Protein AF-A0A2H0BTU4-F1 (afdb_monomer)

Sequence (207 aa):
MTREQLLSALLEDSLLHAKKSLASDYPVFLSDSFEDPIAFAKRIRKEIDQVSSDLPIREALARYLSREIAPVLARLPADFFNQSKKKRVEVLTEEISAADSALGRLMLEELSRGSYQGLTSELTSLSRTFVLAPLVLIQSVIPLATETQKIEETLSEKFPFSVITFQTVPSLGGGLRIFADGVLIDGSWLGRLRTILTTIHEQSYVI

Nearest PDB structures (foldseek):
  8dbt-assembly1_W  TM=4.047E-01  e=6.193E-05  Escherichia coli
  6j5i-assembly1_S  TM=3.631E-01  e=3.133E-04  Sus scrofa
  6tt7-assembly1_J  TM=3.681E-01  e=3.490E-04  Ovis aries
  8jr0-assembly1_d  TM=4.009E-01  e=1.501E-03  Mycobacterium tuberculosis
  7njn-assembly1_d  TM=3.621E-01  e=4.192E-03  Mycolicibacterium smegmatis MC2 155

Secondary structure (DSSP, 8-state):
--HHHHHHHHHHHHHHHHHHHHHHS-----------HHHHHHHHHHHHHHH---HHHHHHHHHHIIIIIHHHHHHS-TTGGGS-HHHHHHHHHHH-TTTTSHHHHHHHHHHHHS-HHHHHHHHHHHHHHHS-PPPEEEEESS--TTTHHHHHHHHHHHSTT--EEEEE-GGG-SSEEEEETTEEEE-SHHHHHHHHHHHHHHHHT--

Mean predicted aligned error: 13.15 Å

Radius of gyration: 20.53 Å; Cα contacts (8 Å, |Δi|>4): 212; chains: 1; bounding box: 54×30×70 Å

Structure (mmCIF, N/CA/C/O backbone):
data_AF-A0A2H0BTU4-F1
#
_entry.id   AF-A0A2H0BTU4-F1
#
loop_
_atom_site.group_PDB
_atom_site.id
_atom_site.type_symbol
_atom_site.label_atom_id
_atom_site.label_alt_id
_atom_site.label_comp_id
_atom_site.label_asym_id
_atom_site.label_entity_id
_atom_site.label_seq_id
_atom_site.pdbx_PDB_ins_code
_atom_site.Cartn_x
_atom_site.Cartn_y
_atom_site.Cartn_z
_atom_site.occupancy
_atom_site.B_iso_or_equiv
_atom_site.auth_seq_id
_atom_site.auth_comp_id
_atom_site.auth_asym_id
_atom_site.auth_atom_id
_atom_site.pdbx_PDB_model_num
ATOM 1 N N . MET A 1 1 ? -31.764 6.123 -13.116 1.00 46.72 1 MET A N 1
ATOM 2 C CA . MET A 1 1 ? -30.809 5.678 -12.085 1.00 46.72 1 MET A CA 1
ATOM 3 C C . MET A 1 1 ? -29.799 4.768 -12.758 1.00 46.72 1 MET A C 1
ATOM 5 O O . MET A 1 1 ? -30.216 3.799 -13.383 1.00 46.72 1 MET A O 1
ATOM 9 N N . THR A 1 2 ? -28.518 5.123 -12.761 1.00 49.38 2 THR A N 1
ATOM 10 C CA . THR A 1 2 ? -27.462 4.337 -13.422 1.00 49.38 2 THR A CA 1
ATOM 11 C C . THR A 1 2 ? -26.982 3.196 -12.518 1.00 49.38 2 THR A C 1
ATOM 13 O O . THR A 1 2 ? -27.143 3.245 -11.299 1.00 49.38 2 THR A O 1
ATOM 16 N N . ARG A 1 3 ? -26.383 2.149 -13.101 1.00 29.77 3 ARG A N 1
ATOM 17 C CA . ARG A 1 3 ? -25.803 1.003 -12.367 1.00 29.77 3 ARG A CA 1
ATOM 18 C C . ARG A 1 3 ? -24.800 1.442 -11.286 1.00 29.77 3 ARG A C 1
ATOM 20 O O . ARG A 1 3 ? -24.731 0.819 -10.233 1.00 29.77 3 ARG A O 1
ATOM 27 N N . GLU A 1 4 ? -24.083 2.538 -11.523 1.00 32.88 4 GLU A N 1
ATOM 28 C CA . GLU A 1 4 ? -23.159 3.164 -10.568 1.00 32.88 4 GLU A CA 1
ATOM 29 C C . GLU A 1 4 ? -23.876 3.808 -9.374 1.00 32.88 4 GLU A C 1
ATOM 31 O O . GLU A 1 4 ? -23.430 3.645 -8.244 1.00 32.88 4 GLU A O 1
ATOM 36 N N . GLN A 1 5 ? -25.025 4.458 -9.588 1.00 33.28 5 GLN A N 1
ATOM 37 C CA . GLN A 1 5 ? -25.846 5.013 -8.502 1.00 33.28 5 GLN A CA 1
ATOM 38 C C . GLN A 1 5 ? -26.452 3.907 -7.626 1.00 33.28 5 GLN A C 1
ATOM 40 O O . GLN A 1 5 ? -26.578 4.073 -6.418 1.00 33.28 5 GLN A O 1
ATOM 45 N N . LEU A 1 6 ? -26.781 2.760 -8.227 1.00 29.72 6 LEU A N 1
ATOM 46 C CA . LEU A 1 6 ? -27.296 1.579 -7.530 1.00 29.72 6 LEU A CA 1
ATOM 47 C C . LEU A 1 6 ? -26.213 0.888 -6.692 1.00 29.72 6 LEU A C 1
ATOM 49 O O . LEU A 1 6 ? -26.468 0.526 -5.550 1.00 29.72 6 LEU A O 1
ATOM 53 N N . LEU A 1 7 ? -24.998 0.757 -7.234 1.00 34.16 7 LEU A N 1
ATOM 54 C CA . LEU A 1 7 ? -23.840 0.233 -6.505 1.00 34.16 7 LEU A CA 1
ATOM 55 C C . LEU A 1 7 ? -23.395 1.173 -5.382 1.00 34.16 7 LEU A C 1
ATOM 57 O O . LEU A 1 7 ? -23.090 0.693 -4.298 1.00 34.16 7 LEU A O 1
ATOM 61 N N . SER A 1 8 ? -23.393 2.490 -5.612 1.00 38.53 8 SER A N 1
ATOM 62 C CA . SER A 1 8 ? -23.097 3.491 -4.578 1.00 38.53 8 SER A CA 1
ATOM 63 C C . SER A 1 8 ? -24.110 3.431 -3.437 1.00 38.53 8 SER A C 1
ATOM 65 O O . SER A 1 8 ? -23.709 3.364 -2.283 1.00 38.53 8 SER A O 1
ATOM 67 N N . ALA A 1 9 ? -25.408 3.372 -3.754 1.00 37.00 9 ALA A N 1
ATOM 68 C CA . ALA A 1 9 ? -26.464 3.257 -2.752 1.00 37.00 9 ALA A CA 1
ATOM 69 C C . ALA A 1 9 ? -26.392 1.924 -1.991 1.00 37.00 9 ALA A C 1
ATOM 71 O O . ALA A 1 9 ? -26.514 1.914 -0.774 1.00 37.00 9 ALA A O 1
ATOM 72 N N . LEU A 1 10 ? -26.123 0.806 -2.676 1.00 33.59 10 LEU A N 1
ATOM 73 C CA . LEU A 1 10 ? -25.937 -0.501 -2.035 1.00 33.59 10 LEU A CA 1
ATOM 74 C C . LEU A 1 10 ? -24.684 -0.547 -1.154 1.00 33.59 10 LEU A C 1
ATOM 76 O O . LEU A 1 10 ? -24.703 -1.203 -0.118 1.00 33.59 10 LEU A O 1
ATOM 80 N N . LEU A 1 11 ? -23.604 0.137 -1.536 1.00 39.78 11 LEU A N 1
ATOM 81 C CA . LEU A 1 11 ? -22.379 0.232 -0.740 1.00 39.78 11 LEU A CA 1
ATOM 82 C C . LEU A 1 11 ? -22.551 1.140 0.468 1.00 39.78 11 LEU A C 1
ATOM 84 O O . LEU A 1 11 ? -22.088 0.778 1.542 1.00 39.78 11 LEU A O 1
ATOM 88 N N . GLU A 1 12 ? -23.227 2.278 0.324 1.00 45.12 12 GLU A N 1
ATOM 89 C CA . GLU A 1 12 ? -23.576 3.142 1.451 1.00 45.12 12 GLU A CA 1
ATOM 90 C C . GLU A 1 12 ? -24.496 2.417 2.427 1.00 45.12 12 GLU A C 1
ATOM 92 O O . GLU A 1 12 ? -24.236 2.454 3.625 1.00 45.12 12 GLU A O 1
ATOM 97 N N . ASP A 1 13 ? -25.500 1.694 1.931 1.00 38.44 13 ASP A N 1
ATOM 98 C CA . ASP A 1 13 ? -26.437 0.948 2.767 1.00 38.44 13 ASP A CA 1
ATOM 99 C C . ASP A 1 13 ? -25.756 -0.262 3.423 1.00 38.44 13 ASP A C 1
ATOM 101 O O . ASP A 1 13 ? -25.925 -0.482 4.617 1.00 38.44 13 ASP A O 1
ATOM 105 N N . SER A 1 14 ? -24.870 -0.974 2.712 1.00 39.50 14 SER A N 1
ATOM 106 C CA . SER A 1 14 ? -24.069 -2.081 3.270 1.00 39.50 14 SER A CA 1
ATOM 107 C C . SER A 1 14 ? -23.028 -1.599 4.281 1.00 39.50 14 SER A C 1
ATOM 109 O O . SER A 1 14 ? -22.833 -2.239 5.311 1.00 39.50 14 SER A O 1
ATOM 111 N N . LEU A 1 15 ? -22.377 -0.457 4.035 1.00 41.16 15 LEU A N 1
ATOM 112 C CA . LEU A 1 15 ? -21.454 0.176 4.981 1.00 41.16 15 LEU A CA 1
ATOM 113 C C . LEU A 1 15 ? -22.204 0.755 6.180 1.00 41.16 15 LEU A C 1
ATOM 115 O O . LEU A 1 15 ? -21.673 0.728 7.285 1.00 41.16 15 LEU A O 1
ATOM 119 N N . LEU A 1 16 ? -23.430 1.249 6.004 1.00 43.06 16 LEU A N 1
ATOM 120 C CA . LEU A 1 16 ? -24.291 1.718 7.087 1.00 43.06 16 LEU A CA 1
ATOM 121 C C . LEU A 1 16 ? -24.824 0.544 7.920 1.00 43.06 16 LEU A C 1
ATOM 123 O O . LEU A 1 16 ? -24.860 0.642 9.147 1.00 43.06 16 LEU A O 1
ATOM 127 N N . HIS A 1 17 ? -25.170 -0.577 7.283 1.00 37.16 17 HIS A N 1
ATOM 128 C CA . HIS A 1 17 ? -25.562 -1.817 7.953 1.00 37.16 17 HIS A CA 1
ATOM 129 C C . HIS A 1 17 ? -24.384 -2.447 8.696 1.00 37.16 17 HIS A C 1
ATOM 131 O O . HIS A 1 17 ? -24.539 -2.830 9.853 1.00 37.16 17 HIS A O 1
ATOM 137 N N . ALA A 1 18 ? -23.195 -2.474 8.086 1.00 40.19 18 ALA A N 1
ATOM 138 C CA . ALA A 1 18 ? -21.960 -2.892 8.739 1.00 40.19 18 ALA A CA 1
ATOM 139 C C . ALA A 1 18 ? -21.614 -1.953 9.902 1.00 40.19 18 ALA A C 1
ATOM 141 O O . ALA A 1 18 ? -21.331 -2.428 10.995 1.00 40.19 18 ALA A O 1
ATOM 142 N N . LYS A 1 19 ? -21.729 -0.628 9.726 1.00 39.50 19 LYS A N 1
ATOM 143 C CA . LYS A 1 19 ? -21.553 0.360 10.805 1.00 39.50 19 LYS A CA 1
ATOM 144 C C . LYS A 1 19 ? -22.531 0.131 11.955 1.00 39.50 19 LYS A C 1
ATOM 146 O O . LYS A 1 19 ? -22.105 0.192 13.100 1.00 39.50 19 LYS A O 1
ATOM 151 N N . LYS A 1 20 ? -23.813 -0.136 11.682 1.00 38.97 20 LYS A N 1
ATOM 152 C CA . LYS A 1 20 ? -24.825 -0.407 12.718 1.00 38.97 20 LYS A CA 1
ATOM 153 C C . LYS A 1 20 ? -24.598 -1.743 13.422 1.00 38.97 20 LYS A C 1
ATOM 155 O O . LYS A 1 20 ? -24.669 -1.773 14.642 1.00 38.97 20 LYS A O 1
ATOM 160 N N . SER A 1 21 ? -24.282 -2.798 12.673 1.00 37.16 21 SER A N 1
ATOM 161 C CA . SER A 1 21 ? -23.994 -4.133 13.211 1.00 37.16 21 SER A CA 1
ATOM 162 C C . SER A 1 21 ? -22.708 -4.160 14.041 1.00 37.16 21 SER A C 1
ATOM 164 O O . SER A 1 21 ? -22.663 -4.817 15.070 1.00 37.16 21 SER A O 1
ATOM 166 N N . LEU A 1 22 ? -21.672 -3.418 13.636 1.00 37.19 22 LEU A N 1
ATOM 167 C CA . LEU A 1 22 ? -20.413 -3.312 14.385 1.00 37.19 22 LEU A CA 1
ATOM 168 C C . LEU A 1 22 ? -20.516 -2.356 15.584 1.00 37.19 22 LEU A C 1
ATOM 170 O O . LEU A 1 22 ? -19.767 -2.510 16.543 1.00 37.19 22 LEU A O 1
ATOM 174 N N . ALA A 1 23 ? -21.419 -1.369 15.548 1.00 36.59 23 ALA A N 1
ATOM 175 C CA . ALA A 1 23 ? -21.609 -0.409 16.638 1.00 36.59 23 ALA A CA 1
ATOM 176 C C . ALA A 1 23 ? -22.564 -0.894 17.743 1.00 36.59 23 ALA A C 1
ATOM 178 O O . ALA A 1 23 ? -22.473 -0.384 18.858 1.00 36.59 23 ALA A O 1
ATOM 179 N N . SER A 1 24 ? -23.478 -1.834 17.467 1.00 36.69 24 SER A N 1
ATOM 180 C CA . SER A 1 24 ? -24.437 -2.322 18.472 1.00 36.69 24 SER A CA 1
ATOM 181 C C . SER A 1 24 ? -23.875 -3.394 19.405 1.00 36.69 24 SER A C 1
ATOM 183 O O . SER A 1 24 ? -24.367 -3.516 20.525 1.00 36.69 24 SER A O 1
ATOM 185 N N . ASP A 1 25 ? -22.840 -4.127 18.981 1.00 33.31 25 ASP A N 1
ATOM 186 C CA . ASP A 1 25 ? -22.464 -5.395 19.627 1.00 33.31 25 ASP A CA 1
ATOM 187 C C . ASP A 1 25 ? -21.140 -5.352 20.412 1.00 33.31 25 ASP A C 1
ATOM 189 O O . ASP A 1 25 ? -20.800 -6.319 21.092 1.00 33.31 25 ASP A O 1
ATOM 193 N N . TYR A 1 26 ? -20.399 -4.237 20.388 1.00 36.06 26 TYR A N 1
ATOM 194 C CA . TYR A 1 26 ? -19.067 -4.172 21.003 1.00 36.06 26 TYR A CA 1
ATOM 195 C C . TYR A 1 26 ? -18.920 -3.019 22.005 1.00 36.06 26 TYR A C 1
ATOM 197 O O . TYR A 1 26 ? -18.727 -1.867 21.605 1.00 36.06 26 TYR A O 1
ATOM 205 N N . PRO A 1 27 ? -18.937 -3.294 23.324 1.00 33.25 27 PRO A N 1
ATOM 206 C CA . PRO A 1 27 ? -18.399 -2.356 24.291 1.00 33.25 27 PRO A CA 1
ATOM 207 C C . PRO A 1 27 ? -16.882 -2.242 24.088 1.00 33.25 27 PRO A C 1
ATOM 209 O O . PRO A 1 27 ? -16.164 -3.229 23.943 1.00 33.25 27 PRO A O 1
ATOM 212 N N . VAL A 1 28 ? -16.419 -0.997 24.062 1.00 35.44 28 VAL A N 1
ATOM 213 C CA . VAL A 1 28 ? -15.022 -0.575 23.953 1.00 35.44 28 VAL A CA 1
ATOM 214 C C . VAL A 1 28 ? -14.158 -1.296 24.997 1.00 35.44 28 VAL A C 1
ATOM 216 O O . VAL A 1 28 ? -14.243 -0.992 26.185 1.00 35.44 28 VAL A O 1
ATOM 219 N N . PHE A 1 29 ? -13.292 -2.213 24.562 1.00 35.19 29 PHE A N 1
ATOM 220 C CA . PHE A 1 29 ? -12.210 -2.747 25.391 1.00 35.19 29 PHE A CA 1
ATOM 221 C C . PHE A 1 29 ? -10.920 -1.987 25.080 1.00 35.19 29 PHE A C 1
ATOM 223 O O . PHE A 1 29 ? -10.158 -2.346 24.189 1.00 35.19 29 PHE A O 1
ATOM 230 N N . LEU A 1 30 ? -10.682 -0.915 25.836 1.00 32.84 30 LEU A N 1
ATOM 231 C CA . LEU A 1 30 ? -9.354 -0.329 25.991 1.00 32.84 30 LEU A CA 1
ATOM 232 C C . LEU A 1 30 ? -8.591 -1.196 27.000 1.00 32.84 30 LEU A C 1
ATOM 234 O O . LEU A 1 30 ? -8.675 -0.956 28.203 1.00 32.84 30 LEU A O 1
ATOM 238 N N . SER A 1 31 ? -7.894 -2.234 26.542 1.00 32.56 31 SER A N 1
ATOM 239 C CA . SER A 1 31 ? -6.913 -2.935 27.377 1.00 32.56 31 SER A CA 1
ATOM 240 C C . SER A 1 31 ? -5.514 -2.776 26.795 1.00 32.56 31 SER A C 1
ATOM 242 O O . SER A 1 31 ? -5.287 -3.082 25.628 1.00 32.56 31 SER A O 1
ATOM 244 N N . ASP A 1 32 ? -4.572 -2.353 27.643 1.00 31.98 32 ASP A N 1
ATOM 245 C CA . ASP A 1 32 ? 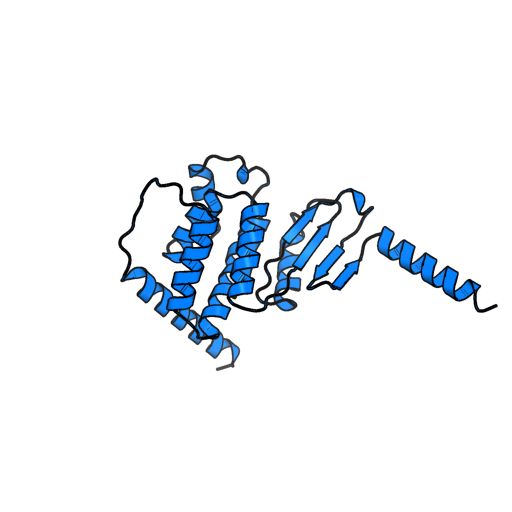-3.140 -2.126 27.372 1.00 31.98 32 ASP A CA 1
ATOM 246 C C . ASP A 1 32 ? -2.341 -3.390 26.977 1.00 31.98 32 ASP A C 1
ATOM 248 O O . ASP A 1 32 ? -1.110 -3.425 27.048 1.00 31.98 32 ASP A O 1
ATOM 252 N N . SER A 1 33 ? -3.009 -4.465 26.567 1.00 37.22 33 SER A N 1
ATOM 253 C CA . SER A 1 33 ? -2.350 -5.698 26.163 1.00 37.22 33 SER A CA 1
ATOM 254 C C . SER A 1 33 ? -1.850 -5.589 24.725 1.00 37.22 33 SER A C 1
ATOM 256 O O . SER A 1 33 ? -2.637 -5.513 23.782 1.00 37.22 33 SER A O 1
ATOM 258 N N . PHE A 1 34 ? -0.524 -5.628 24.581 1.00 40.88 34 PHE A N 1
ATOM 259 C CA . PHE A 1 34 ? 0.181 -5.963 23.347 1.00 40.88 34 PHE A CA 1
ATOM 260 C C . PHE A 1 34 ? -0.366 -7.282 22.782 1.00 40.88 34 PHE A C 1
ATOM 262 O O . PHE A 1 34 ? 0.056 -8.362 23.196 1.00 40.88 34 PHE A O 1
ATOM 269 N N . GLU A 1 35 ? -1.304 -7.210 21.843 1.00 42.56 35 GLU A N 1
ATOM 270 C CA . GLU A 1 35 ? -1.574 -8.335 20.957 1.00 42.56 35 GLU A CA 1
ATOM 271 C C . GLU A 1 35 ? -0.633 -8.254 19.755 1.00 42.56 35 GLU A C 1
ATOM 273 O O . GLU A 1 35 ? -0.435 -7.198 19.158 1.00 42.56 35 GLU A O 1
ATOM 278 N N . ASP A 1 36 ? -0.014 -9.394 19.456 1.00 48.09 36 ASP A N 1
ATOM 279 C CA . ASP A 1 36 ? 0.780 -9.650 18.259 1.00 48.09 36 ASP A CA 1
ATOM 280 C C . ASP A 1 36 ? -0.006 -9.202 17.001 1.00 48.09 36 ASP A C 1
ATOM 282 O O . ASP A 1 36 ? -1.138 -9.661 16.815 1.00 48.09 36 ASP A O 1
ATOM 286 N N . PRO A 1 37 ? 0.553 -8.348 16.122 1.00 41.12 37 PRO A N 1
ATOM 287 C CA . PRO A 1 37 ? -0.092 -7.920 14.873 1.00 41.12 37 PRO A CA 1
ATOM 288 C C . PRO A 1 37 ? -0.601 -9.092 14.014 1.00 41.12 37 PRO A C 1
ATOM 290 O O . PRO A 1 37 ? -1.660 -9.023 13.386 1.00 41.12 37 PRO A O 1
ATOM 293 N N . ILE A 1 38 ? 0.079 -10.245 14.071 1.00 42.53 38 ILE A N 1
ATOM 294 C CA . ILE A 1 38 ? -0.352 -11.479 13.398 1.00 42.53 38 ILE A CA 1
ATOM 295 C C . ILE A 1 38 ? -1.626 -12.045 14.041 1.00 42.53 38 ILE A C 1
ATOM 297 O O . ILE A 1 38 ? -2.494 -12.584 13.346 1.00 42.53 38 ILE A O 1
ATOM 301 N N . ALA A 1 39 ? -1.760 -11.941 15.363 1.00 50.69 39 ALA A N 1
ATOM 302 C CA . ALA A 1 39 ? -2.968 -12.332 16.081 1.00 50.69 39 ALA A CA 1
ATOM 303 C C . ALA A 1 39 ? -4.138 -11.392 15.758 1.00 50.69 39 ALA A C 1
ATOM 305 O O . ALA A 1 39 ? -5.257 -11.876 15.590 1.00 50.69 39 ALA A O 1
ATOM 306 N N . PHE A 1 40 ? -3.879 -10.095 15.569 1.00 50.44 40 PHE A N 1
ATOM 307 C CA . PHE A 1 40 ? -4.884 -9.126 15.128 1.00 50.44 40 PHE A CA 1
ATOM 308 C C . PHE A 1 40 ? -5.375 -9.411 13.705 1.00 50.44 40 PHE A C 1
ATOM 310 O O . PHE A 1 40 ? -6.577 -9.576 13.500 1.00 50.44 40 PHE A O 1
ATOM 317 N N . ALA A 1 41 ? -4.471 -9.581 12.735 1.00 48.47 41 ALA A N 1
ATOM 318 C CA . ALA A 1 41 ? -4.842 -9.939 11.364 1.00 48.47 41 ALA A CA 1
ATOM 319 C C . ALA A 1 41 ? -5.628 -11.262 11.317 1.00 48.47 41 ALA A C 1
ATOM 321 O O . ALA A 1 41 ? -6.602 -11.385 10.575 1.00 48.47 41 ALA A O 1
ATOM 322 N N . LYS A 1 42 ? -5.264 -12.241 12.158 1.00 55.12 42 LYS A N 1
ATOM 323 C CA . LYS A 1 42 ? -6.035 -13.484 12.333 1.00 55.12 42 LYS A CA 1
ATOM 324 C C . LYS A 1 42 ? -7.399 -13.253 12.977 1.00 55.12 42 LYS A C 1
ATOM 326 O O . LYS A 1 42 ? -8.341 -13.940 12.596 1.00 55.12 42 LYS A O 1
ATOM 331 N N . ARG A 1 43 ? -7.524 -12.328 13.933 1.00 60.25 43 ARG A N 1
ATOM 332 C CA . ARG A 1 43 ? -8.793 -11.999 14.595 1.00 60.25 43 ARG A CA 1
ATOM 333 C C . ARG A 1 43 ? -9.723 -11.258 13.636 1.00 60.25 43 ARG A C 1
ATOM 335 O O . ARG A 1 43 ? -10.820 -11.746 13.419 1.00 60.25 43 ARG A O 1
ATOM 342 N N . ILE A 1 44 ? -9.257 -10.204 12.965 1.00 59.88 44 ILE A N 1
ATOM 343 C CA . ILE A 1 44 ? -9.978 -9.512 11.879 1.00 59.88 44 ILE A CA 1
ATOM 344 C C . ILE A 1 44 ? -10.418 -10.513 10.810 1.00 59.88 44 ILE A C 1
ATOM 346 O O . ILE A 1 44 ? -11.580 -10.532 10.422 1.00 59.88 44 ILE A O 1
ATOM 350 N N . ARG A 1 45 ? -9.513 -11.396 10.372 1.00 58.16 45 ARG A N 1
ATOM 351 C CA . ARG A 1 45 ? -9.841 -12.449 9.408 1.00 58.16 45 ARG A CA 1
ATOM 352 C C . ARG A 1 45 ? -10.921 -13.391 9.929 1.00 58.16 45 ARG A C 1
ATOM 354 O O . ARG A 1 45 ? -11.850 -13.676 9.193 1.00 58.16 45 ARG A O 1
ATOM 361 N N . LYS A 1 46 ? -10.818 -13.860 11.174 1.00 61.34 46 LYS A N 1
ATOM 362 C CA . LYS A 1 46 ? -11.804 -14.759 11.789 1.00 61.34 46 LYS A CA 1
ATOM 363 C C . LYS A 1 46 ? -13.174 -14.091 11.920 1.00 61.34 46 LYS A C 1
ATOM 365 O O . LYS A 1 46 ? -14.170 -14.726 11.602 1.00 61.34 46 LYS A O 1
ATOM 370 N N . GLU A 1 47 ? -13.212 -12.834 12.350 1.00 56.56 47 GLU A N 1
ATOM 371 C CA . GLU A 1 47 ? -14.444 -12.048 12.458 1.00 56.56 47 GLU A CA 1
ATOM 372 C C . GLU A 1 47 ? -15.053 -11.795 11.069 1.00 56.56 47 GLU A C 1
ATOM 374 O O . GLU A 1 47 ? -16.247 -11.970 10.877 1.00 56.56 47 GLU A O 1
ATOM 379 N N . ILE A 1 48 ? -14.249 -11.492 10.044 1.00 55.00 48 ILE A N 1
ATOM 380 C CA . ILE A 1 48 ? -14.756 -11.257 8.680 1.00 55.00 48 ILE A CA 1
ATOM 381 C C . ILE A 1 48 ? -15.174 -12.558 7.981 1.00 55.00 48 ILE A C 1
ATOM 383 O O . ILE A 1 48 ? -16.191 -12.577 7.286 1.00 55.00 48 ILE A O 1
ATOM 387 N N . ASP A 1 49 ? -14.446 -13.656 8.197 1.00 58.19 49 ASP A N 1
ATOM 388 C CA . ASP A 1 49 ? -14.831 -14.992 7.728 1.00 58.19 49 ASP A CA 1
ATOM 389 C C . ASP A 1 49 ? -16.143 -15.457 8.389 1.00 58.19 49 ASP A C 1
ATOM 391 O O . ASP A 1 49 ? -16.905 -16.200 7.770 1.00 58.19 49 ASP A O 1
ATOM 395 N N . GLN A 1 50 ? -16.434 -14.997 9.614 1.00 55.12 50 GLN A N 1
ATOM 396 C CA . GLN A 1 50 ? -17.715 -15.216 10.296 1.00 55.12 50 GLN A CA 1
ATOM 397 C C . GLN A 1 50 ? -18.825 -14.268 9.818 1.00 55.12 50 GLN A C 1
ATOM 399 O O . GLN A 1 50 ? -19.983 -14.679 9.774 1.00 55.12 50 GLN A O 1
ATOM 404 N N . VAL A 1 51 ? -18.490 -13.028 9.448 1.00 51.50 51 VAL A N 1
ATOM 405 C CA . VAL A 1 51 ? -19.462 -11.984 9.085 1.00 51.50 51 VAL A CA 1
ATOM 406 C C . VAL A 1 51 ? -19.881 -12.038 7.614 1.00 51.50 51 VAL A C 1
ATOM 408 O O . VAL A 1 51 ? -21.006 -11.645 7.315 1.00 51.50 51 VAL A O 1
ATOM 411 N N . SER A 1 52 ? -19.059 -12.528 6.674 1.00 49.94 52 SER A N 1
ATOM 412 C CA . SER A 1 52 ? -19.513 -12.598 5.278 1.00 49.94 52 SER A CA 1
ATOM 413 C C . SER A 1 52 ? -18.723 -13.535 4.352 1.00 49.94 52 SER A C 1
ATOM 415 O O . SER A 1 52 ? -17.595 -13.255 3.929 1.00 49.94 52 SER A O 1
ATOM 417 N N . SER A 1 53 ? -19.382 -14.604 3.897 1.00 59.78 53 SER A N 1
ATOM 418 C CA . SER A 1 53 ? -19.069 -15.276 2.624 1.00 59.78 53 SER A CA 1
ATOM 419 C C . SER A 1 53 ? -19.507 -14.459 1.400 1.00 59.78 53 SER A C 1
ATOM 421 O O . SER A 1 53 ? -19.136 -14.798 0.277 1.00 59.78 53 SER A O 1
ATOM 423 N N . ASP A 1 54 ? -20.271 -13.386 1.610 1.00 66.50 54 ASP A N 1
ATOM 424 C CA . ASP A 1 54 ? -20.843 -12.557 0.562 1.00 66.50 54 ASP A CA 1
ATOM 425 C C . ASP A 1 54 ? -19.780 -11.643 -0.062 1.00 66.50 54 ASP A C 1
ATOM 427 O O . ASP A 1 54 ? -19.123 -10.832 0.610 1.00 66.50 54 ASP A O 1
ATOM 431 N N . LEU A 1 55 ? -19.612 -11.801 -1.373 1.00 71.75 55 LEU A N 1
ATOM 432 C CA . LEU A 1 55 ? -18.632 -11.100 -2.199 1.00 71.75 55 LEU A CA 1
ATOM 433 C C . LEU A 1 55 ? -18.736 -9.561 -2.104 1.00 71.75 55 LEU A C 1
ATOM 435 O O . LEU A 1 55 ? -17.688 -8.926 -1.988 1.00 71.75 55 LEU A O 1
ATOM 439 N N . PRO A 1 56 ? -19.930 -8.932 -2.070 1.00 78.25 56 PRO A N 1
ATOM 440 C CA . PRO A 1 56 ? -20.058 -7.476 -1.995 1.00 78.25 56 PRO A CA 1
ATOM 441 C C . PRO A 1 56 ? -19.445 -6.870 -0.729 1.00 78.25 56 PRO A C 1
ATOM 443 O O . PRO A 1 56 ? -18.828 -5.808 -0.794 1.00 78.25 56 PRO A O 1
ATOM 446 N N . ILE A 1 57 ? -19.562 -7.547 0.419 1.00 73.00 57 ILE A N 1
ATOM 447 C CA . ILE A 1 57 ? -18.973 -7.075 1.683 1.00 73.00 57 ILE A CA 1
ATOM 448 C C . ILE A 1 57 ? -17.446 -7.166 1.613 1.00 73.00 57 ILE A C 1
ATOM 450 O O . ILE A 1 57 ? -16.744 -6.233 2.004 1.00 73.00 57 ILE A O 1
ATOM 454 N N . ARG A 1 58 ? -16.921 -8.264 1.059 1.00 74.50 58 ARG A N 1
ATOM 455 C CA . ARG A 1 58 ? -15.477 -8.456 0.858 1.00 74.50 58 ARG A CA 1
ATOM 456 C C . ARG A 1 58 ? -14.895 -7.406 -0.086 1.00 74.50 58 ARG A C 1
ATOM 458 O O . ARG A 1 58 ? -13.861 -6.819 0.219 1.00 74.50 58 ARG A O 1
ATOM 465 N N . GLU A 1 59 ? -15.578 -7.113 -1.188 1.00 79.94 59 GLU A N 1
ATOM 466 C CA . GLU A 1 59 ? -15.183 -6.054 -2.121 1.00 79.94 59 GLU A CA 1
ATOM 467 C C . GLU A 1 59 ? -15.254 -4.660 -1.491 1.00 79.94 59 GLU A C 1
ATOM 469 O O . GLU A 1 59 ? -14.364 -3.840 -1.723 1.00 79.94 59 GLU A O 1
ATOM 474 N N . ALA A 1 60 ? -16.276 -4.380 -0.679 1.00 78.31 60 ALA A N 1
ATOM 475 C CA . ALA A 1 60 ? -16.394 -3.113 0.038 1.00 78.31 60 ALA A CA 1
ATOM 476 C C . ALA A 1 60 ? -15.225 -2.910 1.013 1.00 78.31 60 ALA A C 1
ATOM 478 O O . ALA A 1 60 ? -14.626 -1.835 1.038 1.00 78.31 60 ALA A O 1
ATOM 479 N N . LEU A 1 61 ? -14.852 -3.954 1.758 1.00 77.38 61 LEU A N 1
ATOM 480 C CA . LEU A 1 61 ? -13.705 -3.933 2.667 1.00 77.38 61 LEU A CA 1
ATOM 481 C C . LEU A 1 61 ? -12.385 -3.778 1.913 1.00 77.38 61 LEU A C 1
ATOM 483 O O . LEU A 1 61 ? -11.585 -2.912 2.259 1.00 77.38 61 LEU A O 1
ATOM 487 N N . ALA A 1 62 ? -12.168 -4.558 0.853 1.00 81.19 62 ALA A N 1
ATOM 488 C CA . ALA A 1 62 ? -10.966 -4.441 0.034 1.00 81.19 62 ALA A CA 1
ATOM 489 C C . ALA A 1 62 ? -10.839 -3.034 -0.573 1.00 81.19 62 ALA A C 1
ATOM 491 O O . ALA A 1 62 ? -9.754 -2.455 -0.571 1.00 81.19 62 ALA A O 1
ATOM 492 N N . ARG A 1 63 ? -11.958 -2.440 -1.010 1.00 83.25 63 ARG A N 1
ATOM 493 C CA . ARG A 1 63 ? -11.999 -1.066 -1.524 1.00 83.25 63 ARG A CA 1
ATOM 494 C C . ARG A 1 63 ? -11.700 -0.038 -0.446 1.00 83.25 63 ARG A C 1
ATOM 496 O O . ARG A 1 63 ? -10.962 0.899 -0.720 1.00 83.25 63 ARG A O 1
ATOM 503 N N . TYR A 1 64 ? -12.249 -0.209 0.751 1.00 82.56 64 TYR A N 1
ATOM 504 C CA . TYR A 1 64 ? -11.952 0.660 1.884 1.00 82.56 64 TYR A CA 1
ATOM 505 C C . TYR A 1 64 ? -10.452 0.637 2.208 1.00 82.56 64 TYR A C 1
ATOM 507 O O . TYR A 1 64 ? -9.811 1.684 2.268 1.00 82.56 64 TYR A O 1
ATOM 515 N N . LEU A 1 65 ? -9.850 -0.553 2.305 1.00 82.31 65 LEU A N 1
ATOM 516 C CA . LEU A 1 65 ? -8.412 -0.683 2.548 1.00 82.31 65 LEU A CA 1
ATOM 517 C C . LEU A 1 65 ? -7.574 -0.060 1.424 1.00 82.31 65 LEU A C 1
ATOM 519 O O . LEU A 1 65 ? -6.618 0.661 1.706 1.00 82.31 65 LEU A O 1
ATOM 523 N N . SER A 1 66 ? -7.925 -0.309 0.161 1.00 83.31 66 SER A N 1
ATOM 524 C CA . SER A 1 66 ? -7.123 0.144 -0.978 1.00 83.31 66 SER A CA 1
ATOM 525 C C . SER A 1 66 ? -7.309 1.624 -1.322 1.00 83.31 66 SER A C 1
ATOM 527 O O . SER A 1 66 ? -6.380 2.227 -1.842 1.00 83.31 66 SER A O 1
ATOM 529 N N . ARG A 1 67 ? -8.497 2.205 -1.100 1.00 81.94 67 ARG A N 1
ATOM 530 C CA . ARG A 1 67 ? -8.827 3.580 -1.526 1.00 81.94 67 ARG A CA 1
ATOM 531 C C . ARG A 1 67 ? -8.842 4.600 -0.398 1.00 81.94 67 ARG A C 1
ATOM 533 O O . ARG A 1 67 ? -8.536 5.755 -0.657 1.00 81.94 67 ARG A O 1
ATOM 540 N N . GLU A 1 68 ? -9.176 4.189 0.821 1.00 80.44 68 GLU A N 1
ATOM 541 C CA . GLU A 1 68 ? -9.230 5.111 1.961 1.00 80.44 68 GLU A CA 1
ATOM 542 C C . GLU A 1 68 ? -7.956 5.004 2.803 1.00 80.44 68 GLU A C 1
ATOM 544 O O . GLU A 1 68 ? -7.365 6.015 3.161 1.00 80.44 68 GLU A O 1
ATOM 549 N N . ILE A 1 69 ? -7.484 3.785 3.091 1.00 83.44 69 ILE A N 1
ATOM 550 C CA . ILE A 1 69 ? -6.381 3.590 4.047 1.00 83.44 69 ILE A CA 1
ATOM 551 C C . ILE A 1 69 ? -5.001 3.636 3.386 1.00 83.44 69 ILE A C 1
ATOM 553 O O . ILE A 1 69 ? -4.117 4.365 3.841 1.00 83.44 69 ILE A O 1
ATOM 557 N N . ALA A 1 70 ? -4.782 2.853 2.328 1.00 83.19 70 ALA A N 1
ATOM 558 C CA . ALA A 1 70 ? -3.469 2.767 1.689 1.00 83.19 70 ALA A CA 1
ATOM 559 C C . ALA A 1 70 ? -2.945 4.126 1.168 1.00 83.19 70 ALA A C 1
ATOM 561 O O . ALA A 1 70 ?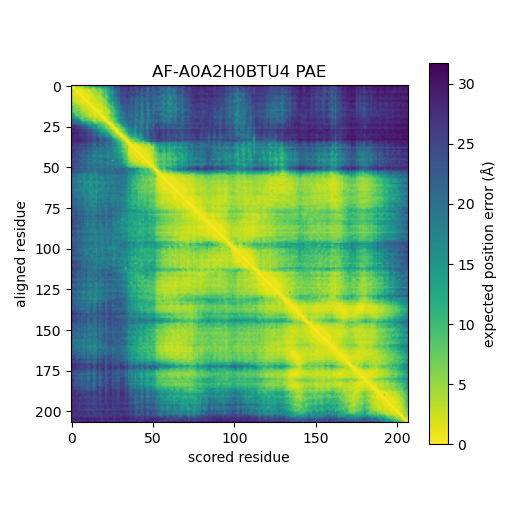 -1.780 4.434 1.435 1.00 83.19 70 ALA A O 1
ATOM 562 N N . PRO A 1 71 ? -3.772 4.982 0.531 1.00 83.06 71 PRO A N 1
ATOM 563 C CA . PRO A 1 71 ? -3.315 6.287 0.052 1.00 83.06 71 PRO A CA 1
ATOM 564 C C . PRO A 1 71 ? -2.955 7.256 1.181 1.00 83.06 71 PRO A C 1
ATOM 566 O O . PRO A 1 71 ? -2.066 8.089 1.010 1.00 83.06 71 PRO A O 1
ATOM 569 N N . VAL A 1 72 ? -3.621 7.151 2.339 1.00 84.69 72 VAL A N 1
ATOM 570 C CA . VAL A 1 72 ? -3.260 7.928 3.536 1.00 84.69 72 VAL A CA 1
ATOM 571 C C . VAL A 1 72 ? -1.857 7.537 3.979 1.00 84.69 72 VAL A C 1
ATOM 573 O O . VAL A 1 72 ? -0.994 8.403 4.093 1.00 84.69 72 VAL A O 1
ATOM 576 N N . LEU A 1 73 ? -1.583 6.235 4.126 1.00 82.25 73 LEU A N 1
ATOM 577 C CA . LEU A 1 73 ? -0.256 5.745 4.510 1.00 82.25 73 LEU A CA 1
ATOM 578 C C . LEU A 1 73 ? 0.855 6.221 3.571 1.00 82.25 73 LEU A C 1
ATOM 580 O O . LEU A 1 73 ? 1.935 6.575 4.041 1.00 82.25 73 LEU A O 1
ATOM 584 N N . ALA A 1 74 ? 0.609 6.217 2.260 1.00 78.62 74 ALA A N 1
ATOM 585 C CA . ALA A 1 74 ? 1.591 6.630 1.260 1.00 78.62 74 ALA A CA 1
ATOM 586 C C . ALA A 1 74 ? 1.929 8.130 1.312 1.00 78.62 74 ALA A C 1
ATOM 588 O O . ALA A 1 74 ? 2.999 8.530 0.849 1.00 78.62 74 ALA A O 1
ATOM 589 N N . ARG A 1 75 ? 1.040 8.954 1.879 1.00 81.12 75 ARG A N 1
ATOM 590 C CA . ARG A 1 75 ? 1.206 10.409 2.017 1.00 81.12 75 ARG A CA 1
ATOM 591 C C . ARG A 1 75 ? 1.749 10.847 3.372 1.00 81.12 75 ARG A C 1
ATOM 593 O O . ARG A 1 75 ? 2.121 12.010 3.517 1.00 81.12 75 ARG A O 1
ATOM 600 N N . LEU A 1 76 ? 1.816 9.942 4.349 1.00 83.00 76 LEU A N 1
ATOM 601 C CA . LEU A 1 76 ? 2.347 10.270 5.668 1.00 83.00 76 LEU A CA 1
ATOM 602 C C . LEU A 1 76 ? 3.796 10.773 5.568 1.00 83.00 76 LEU A C 1
ATOM 604 O O . LEU A 1 76 ? 4.592 10.245 4.782 1.00 83.00 76 LEU A O 1
ATOM 608 N N . PRO A 1 77 ? 4.172 11.778 6.374 1.00 79.81 77 PRO A N 1
ATOM 609 C CA . PRO A 1 77 ? 5.519 12.321 6.337 1.00 79.81 77 PRO A CA 1
ATOM 610 C C . PRO A 1 77 ? 6.538 11.276 6.815 1.00 79.81 77 PRO A C 1
ATOM 612 O O . PRO A 1 77 ? 6.242 10.427 7.655 1.00 79.81 77 PRO A O 1
ATOM 615 N N . ALA A 1 78 ? 7.765 11.331 6.290 1.00 76.19 78 ALA A N 1
ATOM 616 C CA . ALA A 1 78 ? 8.785 10.307 6.545 1.00 76.19 78 ALA A CA 1
ATOM 617 C C . ALA A 1 78 ? 9.141 10.145 8.037 1.00 76.19 78 ALA A C 1
ATOM 619 O O . ALA A 1 78 ? 9.551 9.068 8.469 1.00 76.19 78 ALA A O 1
ATOM 620 N N . ASP A 1 79 ? 8.978 11.202 8.834 1.00 83.44 79 ASP A N 1
ATOM 621 C CA . ASP A 1 79 ? 9.212 11.189 10.274 1.00 83.44 79 ASP A CA 1
ATOM 622 C C . ASP A 1 79 ? 8.018 10.657 11.079 1.00 83.44 79 ASP A C 1
ATOM 624 O O . ASP A 1 79 ? 8.191 10.385 12.264 1.00 83.44 79 ASP A O 1
ATOM 628 N N . PHE A 1 80 ? 6.843 10.453 10.471 1.00 87.44 80 PHE A N 1
ATOM 629 C CA . PHE A 1 80 ? 5.622 9.984 11.138 1.00 87.44 80 PHE A CA 1
ATOM 630 C C . PHE A 1 80 ? 5.879 8.752 12.015 1.00 87.44 80 PHE A C 1
ATOM 632 O O . PHE A 1 80 ? 5.552 8.732 13.203 1.00 87.44 80 PHE A O 1
ATOM 639 N N . PHE A 1 81 ? 6.560 7.745 11.461 1.00 83.00 81 PHE A N 1
ATOM 640 C CA . PHE A 1 81 ? 6.879 6.494 12.157 1.00 83.00 81 PHE A CA 1
ATOM 641 C C . PHE A 1 81 ? 7.983 6.626 13.216 1.00 83.00 81 PHE A C 1
ATOM 643 O O . PHE A 1 81 ? 8.291 5.648 13.897 1.00 83.00 81 PHE A O 1
ATOM 650 N N . ASN A 1 82 ? 8.540 7.822 13.404 1.00 85.19 82 ASN A N 1
ATOM 651 C CA . ASN A 1 82 ? 9.450 8.166 14.497 1.00 85.19 82 ASN A CA 1
ATOM 652 C C . ASN A 1 82 ? 8.765 9.026 15.574 1.00 85.19 82 ASN A C 1
ATOM 654 O O . ASN A 1 82 ? 9.344 9.264 16.632 1.00 85.19 82 ASN A O 1
ATOM 658 N N . GLN A 1 83 ? 7.528 9.480 15.341 1.00 87.31 83 GLN A N 1
ATOM 659 C CA . GLN A 1 83 ? 6.766 10.276 16.305 1.00 87.31 83 GLN A CA 1
ATOM 660 C C . GLN A 1 83 ? 6.189 9.401 17.428 1.00 87.31 83 GLN A C 1
ATOM 662 O O . GLN A 1 83 ? 6.095 8.176 17.302 1.00 87.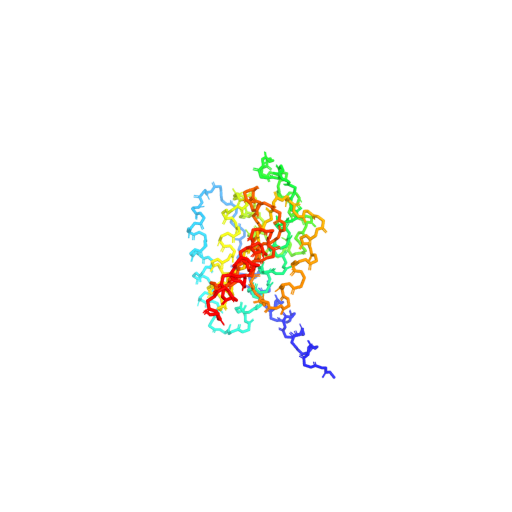31 83 GLN A O 1
ATOM 667 N N . SER A 1 84 ? 5.773 10.032 18.530 1.00 87.44 84 SER A N 1
ATOM 668 C CA . SER A 1 84 ? 5.101 9.349 19.640 1.00 87.44 84 SER A CA 1
ATOM 669 C C . SER A 1 84 ? 3.720 8.827 19.227 1.00 87.44 84 SER A C 1
ATOM 671 O O . SER A 1 84 ? 3.051 9.424 18.384 1.00 87.44 84 SER A O 1
ATOM 673 N N . LYS A 1 85 ? 3.254 7.742 19.865 1.00 83.69 85 LYS A N 1
ATOM 674 C CA . LYS A 1 85 ? 1.940 7.130 19.582 1.00 83.69 85 LYS A CA 1
ATOM 675 C C . LYS A 1 85 ? 0.801 8.156 19.600 1.00 83.69 85 LYS A C 1
ATOM 677 O O . LYS A 1 85 ? -0.016 8.168 18.691 1.00 83.69 85 LYS A O 1
ATOM 682 N N . LYS A 1 86 ? 0.785 9.057 20.592 1.00 85.25 86 LYS A N 1
ATOM 683 C CA . LYS A 1 86 ? -0.232 10.116 20.708 1.00 85.25 86 LYS A CA 1
ATOM 684 C C . LYS A 1 86 ? -0.288 10.997 19.454 1.00 85.25 86 LYS A C 1
ATOM 686 O O . LYS A 1 86 ? -1.36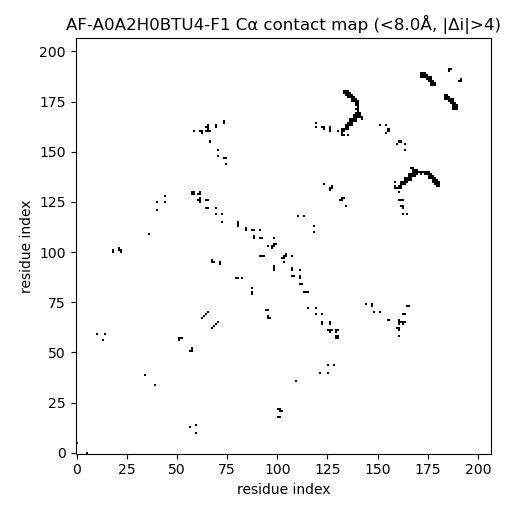2 11.199 18.905 1.00 85.25 86 LYS A O 1
ATOM 691 N N . LYS A 1 87 ? 0.872 11.462 18.984 1.00 85.88 87 LYS A N 1
ATOM 692 C CA . LYS A 1 87 ? 0.963 12.343 17.815 1.00 85.88 87 LYS A CA 1
ATOM 693 C C . LYS A 1 87 ? 0.582 11.618 16.521 1.00 85.88 87 LYS A C 1
ATOM 695 O O . LYS A 1 87 ? -0.075 12.195 15.666 1.00 85.88 87 LYS A O 1
ATOM 700 N N . ARG A 1 88 ? 0.926 10.329 16.410 1.00 86.25 88 ARG A N 1
ATOM 701 C CA . ARG A 1 88 ? 0.485 9.487 15.287 1.00 86.25 88 ARG A CA 1
ATOM 702 C C . ARG A 1 88 ? -1.032 9.356 15.229 1.00 86.25 88 ARG A C 1
ATOM 704 O O . ARG A 1 88 ? -1.600 9.470 14.153 1.00 86.25 88 ARG A O 1
ATOM 711 N N . VAL A 1 89 ? -1.675 9.121 16.374 1.00 84.75 89 VAL A N 1
ATOM 712 C CA . VAL A 1 89 ? -3.139 9.014 16.456 1.00 84.75 89 VAL A CA 1
ATOM 713 C C . VAL A 1 89 ? -3.803 10.332 16.064 1.00 84.75 89 VAL A C 1
ATOM 715 O O . VAL A 1 89 ? -4.758 10.293 15.298 1.00 84.75 89 VAL A O 1
ATOM 718 N N . GLU A 1 90 ? -3.292 11.477 16.528 1.00 85.94 90 GLU A N 1
ATOM 719 C CA . GLU A 1 90 ? -3.795 12.804 16.128 1.00 85.94 90 GLU A CA 1
ATOM 720 C C . GLU A 1 90 ? -3.754 12.975 14.601 1.00 85.94 90 GLU A C 1
ATOM 722 O O . GLU A 1 90 ? -4.800 13.171 13.989 1.00 85.94 90 GLU A O 1
ATOM 727 N N . VAL A 1 91 ? -2.586 12.774 13.977 1.00 86.00 91 VAL A N 1
ATOM 728 C CA . VAL A 1 91 ? -2.420 12.897 12.515 1.00 86.00 91 VAL A CA 1
ATOM 729 C C . VAL A 1 91 ? -3.336 11.937 11.753 1.00 86.00 91 VAL A C 1
ATOM 731 O O . VAL A 1 91 ? -4.007 12.333 10.808 1.00 86.00 91 VAL A O 1
ATOM 734 N N . LEU A 1 92 ? -3.401 10.665 12.155 1.00 84.31 92 LEU A N 1
ATOM 735 C CA . LEU A 1 92 ? -4.235 9.694 11.443 1.00 84.31 92 LEU A CA 1
ATOM 736 C C . LEU A 1 92 ? -5.736 9.970 11.609 1.00 84.31 92 LEU A C 1
ATOM 738 O O . LEU A 1 92 ? -6.507 9.663 10.705 1.00 84.31 92 LEU A O 1
ATOM 742 N N . THR A 1 93 ? -6.160 10.524 12.748 1.00 83.94 93 THR A N 1
ATOM 743 C CA . THR A 1 93 ? -7.570 10.876 12.990 1.00 83.94 93 THR A CA 1
ATOM 744 C C . THR A 1 93 ? -8.016 12.008 12.066 1.00 83.94 93 THR A C 1
ATOM 746 O O . THR A 1 93 ? -9.163 12.015 11.631 1.00 83.94 93 THR A O 1
ATOM 749 N N . GLU A 1 94 ? -7.114 12.936 11.738 1.00 84.12 94 GLU A N 1
ATOM 750 C CA . GLU A 1 94 ? -7.374 14.022 10.786 1.00 84.12 94 GLU A CA 1
ATOM 751 C C . GLU A 1 94 ? -7.432 13.522 9.333 1.00 84.12 94 GLU A C 1
ATOM 753 O O . GLU A 1 94 ? -8.249 13.999 8.548 1.00 84.12 94 GLU A O 1
ATOM 758 N N . GLU A 1 95 ? -6.602 12.536 8.979 1.00 82.25 95 GLU A N 1
ATOM 759 C CA . GLU A 1 95 ? -6.484 12.029 7.604 1.00 82.25 95 GLU A CA 1
ATOM 760 C C . GLU A 1 95 ? -7.516 10.943 7.248 1.00 82.25 95 GLU A C 1
ATOM 762 O O . GLU A 1 95 ? -7.911 10.806 6.089 1.00 82.25 95 GLU A O 1
ATOM 767 N N . ILE A 1 96 ? -7.972 10.147 8.222 1.00 79.56 96 ILE A N 1
ATOM 768 C CA . ILE A 1 96 ? -8.916 9.047 7.980 1.00 79.56 96 ILE A CA 1
ATOM 769 C C . ILE A 1 96 ? -10.346 9.536 8.213 1.00 79.56 96 ILE A C 1
ATOM 771 O O . ILE A 1 96 ? -10.835 9.595 9.338 1.00 79.56 96 ILE A O 1
ATOM 775 N N . SER A 1 97 ? -11.065 9.782 7.118 1.00 69.38 97 SER A N 1
ATOM 776 C CA . SER A 1 97 ? -12.470 10.229 7.098 1.00 69.38 97 SER A CA 1
ATOM 777 C C . SER A 1 97 ? -13.427 9.361 7.935 1.00 69.38 97 SER A C 1
ATOM 779 O O . SER A 1 97 ? -14.434 9.840 8.456 1.00 69.38 97 SER A O 1
ATOM 781 N N . ALA A 1 98 ? -13.119 8.071 8.085 1.00 67.00 98 ALA A N 1
ATOM 782 C CA . ALA A 1 98 ? -13.907 7.105 8.842 1.00 67.00 98 ALA A CA 1
ATOM 783 C C . ALA A 1 98 ? -13.403 6.868 10.279 1.00 67.00 98 ALA A C 1
ATOM 785 O O . ALA A 1 98 ? -13.843 5.897 10.901 1.00 67.00 98 ALA A O 1
ATOM 786 N N . ALA A 1 99 ? -12.524 7.727 10.811 1.00 65.62 99 ALA A N 1
ATOM 787 C CA . ALA A 1 99 ? -11.918 7.624 12.143 1.00 65.62 99 ALA A CA 1
ATOM 788 C C . ALA A 1 99 ? -12.925 7.349 13.273 1.00 65.62 99 ALA A C 1
ATOM 790 O O . ALA A 1 99 ? -12.624 6.606 14.202 1.00 65.62 99 ALA A O 1
ATOM 791 N N . ASP A 1 100 ? -14.141 7.887 13.173 1.00 65.31 100 ASP A N 1
ATOM 792 C CA . ASP A 1 100 ? -15.183 7.714 14.190 1.00 65.31 100 ASP A CA 1
ATOM 793 C C . ASP A 1 100 ? -15.909 6.366 14.141 1.00 65.31 100 ASP A C 1
ATOM 795 O O . ASP A 1 100 ? -16.589 5.992 15.100 1.00 65.31 100 ASP A O 1
ATOM 799 N N . SER A 1 101 ? -15.778 5.617 13.046 1.00 68.38 101 SER A N 1
ATOM 800 C CA . SER A 1 101 ? -16.363 4.279 12.935 1.00 68.38 101 SER A CA 1
ATOM 801 C C . SER A 1 101 ? -15.577 3.260 13.763 1.00 68.38 101 SER A C 1
ATOM 803 O O . SER A 1 101 ? -14.372 3.404 13.945 1.00 68.38 101 SER A O 1
ATOM 805 N N . ALA A 1 102 ? -16.231 2.190 14.229 1.00 64.75 102 ALA A N 1
ATOM 806 C CA . ALA A 1 102 ? -15.558 1.119 14.976 1.00 64.75 102 ALA A CA 1
ATOM 807 C C . ALA A 1 102 ? -14.359 0.541 14.200 1.00 64.75 102 ALA A C 1
ATOM 809 O O . ALA A 1 102 ? -13.267 0.408 14.747 1.00 64.75 102 ALA A O 1
ATOM 810 N N . LEU A 1 103 ? -14.541 0.293 12.898 1.00 66.81 103 LEU A N 1
ATOM 811 C CA . LEU A 1 103 ? -13.466 -0.137 12.007 1.00 66.81 103 LEU A CA 1
ATOM 812 C C . LEU A 1 103 ? -12.369 0.928 11.879 1.00 66.81 103 LEU A C 1
ATOM 814 O O . LEU A 1 103 ? -11.193 0.598 11.956 1.00 66.81 103 LEU A O 1
ATOM 818 N N . GLY A 1 104 ? -12.735 2.201 11.719 1.00 68.38 104 GLY A N 1
ATOM 819 C CA . GLY A 1 104 ? -11.780 3.306 11.653 1.00 68.38 104 GLY A CA 1
ATOM 820 C C . GLY A 1 104 ? -10.924 3.423 12.908 1.00 68.38 104 GLY A C 1
ATOM 821 O O . GLY A 1 104 ? -9.710 3.520 12.791 1.00 68.38 104 GLY A O 1
ATOM 822 N N . ARG A 1 105 ? -11.518 3.314 14.101 1.00 69.31 105 ARG A N 1
ATOM 823 C CA . ARG A 1 105 ? -10.789 3.329 15.382 1.00 69.31 105 ARG A CA 1
ATOM 824 C C . ARG A 1 105 ? -9.827 2.154 15.521 1.00 69.31 105 ARG A C 1
ATOM 826 O O . ARG A 1 105 ? -8.692 2.358 15.937 1.00 69.31 105 ARG A O 1
ATOM 833 N N . LEU A 1 106 ? -10.256 0.953 15.130 1.00 68.88 106 LEU A N 1
ATOM 834 C CA . LEU A 1 106 ? -9.388 -0.230 15.102 1.00 68.88 106 LEU A CA 1
ATOM 835 C C . LEU A 1 106 ? -8.216 -0.035 14.132 1.00 68.88 106 LEU A C 1
ATOM 837 O O . LEU A 1 106 ? -7.070 -0.300 14.481 1.00 68.88 106 LEU A O 1
ATOM 841 N N . MET A 1 107 ? -8.486 0.490 12.935 1.00 72.31 107 MET A N 1
ATOM 842 C CA . MET A 1 107 ? -7.439 0.790 11.959 1.00 72.31 107 MET A CA 1
ATOM 843 C C . MET A 1 107 ? -6.484 1.870 12.474 1.00 72.31 107 MET A C 1
ATOM 845 O O . MET A 1 107 ? -5.278 1.703 12.361 1.00 72.31 107 MET A O 1
ATOM 849 N N . LEU A 1 108 ? -6.987 2.946 13.082 1.00 78.06 108 LEU A N 1
ATOM 850 C CA . LEU A 1 108 ? -6.166 4.000 13.687 1.00 78.06 108 LEU A CA 1
ATOM 851 C C . LEU A 1 108 ? -5.208 3.443 14.734 1.00 78.06 108 LEU A C 1
ATOM 853 O O . LEU A 1 108 ? -4.024 3.787 14.755 1.00 78.06 108 LEU A O 1
ATOM 857 N N . GLU A 1 109 ? -5.723 2.577 15.600 1.00 75.62 109 GLU A N 1
ATOM 858 C CA . GLU A 1 109 ? -4.934 1.947 16.639 1.00 75.62 109 GLU A CA 1
ATOM 859 C C . GLU A 1 109 ? -3.786 1.126 16.048 1.00 75.62 109 GLU A C 1
ATOM 861 O O . GLU A 1 109 ? -2.639 1.309 16.461 1.00 75.62 109 GLU A O 1
ATOM 866 N N . GLU A 1 110 ? -4.052 0.313 15.032 1.00 75.12 110 GLU A N 1
ATOM 867 C CA . GLU A 1 110 ? -3.027 -0.522 14.402 1.00 75.12 110 GLU A CA 1
ATOM 868 C C . GLU A 1 110 ? -2.032 0.276 13.556 1.00 75.12 110 GLU A C 1
ATOM 870 O O . GLU A 1 110 ? -0.815 0.119 13.701 1.00 75.12 110 GLU A O 1
ATOM 875 N N . LEU A 1 111 ? -2.513 1.230 12.758 1.00 78.31 111 LEU A N 1
ATOM 876 C CA . LEU A 1 111 ? -1.663 2.125 11.969 1.00 78.31 111 LEU A CA 1
ATOM 877 C C . LEU A 1 111 ? -0.731 2.955 12.871 1.00 78.31 111 LEU A C 1
ATOM 879 O O . LEU A 1 111 ? 0.396 3.266 12.484 1.00 78.31 111 LEU A O 1
ATOM 883 N N . SER A 1 112 ? -1.157 3.274 14.099 1.00 81.69 112 SER A N 1
ATOM 884 C CA . SER A 1 112 ? -0.323 3.994 15.070 1.00 81.69 112 SER A CA 1
ATOM 885 C C . SER A 1 112 ? 0.806 3.143 15.674 1.00 81.69 112 SER A C 1
ATOM 887 O O . SER A 1 112 ? 1.791 3.702 16.170 1.00 81.69 112 SER A O 1
ATOM 889 N N . ARG A 1 113 ? 0.687 1.808 15.633 1.00 78.94 113 ARG A N 1
ATOM 890 C CA . ARG A 1 113 ? 1.614 0.848 16.261 1.00 78.94 113 ARG A CA 1
ATOM 891 C C . ARG A 1 113 ? 2.698 0.350 15.301 1.00 78.94 113 ARG A C 1
ATOM 893 O O . ARG A 1 113 ? 3.822 0.108 15.738 1.00 78.94 113 ARG A O 1
ATOM 900 N N . GLY A 1 114 ? 2.370 0.203 14.018 1.00 74.62 114 GLY A N 1
ATOM 901 C CA . GLY A 1 114 ? 3.236 -0.435 13.023 1.00 74.62 114 GLY A CA 1
ATOM 902 C C . GLY A 1 114 ? 4.329 0.452 12.412 1.00 74.62 114 GLY A C 1
ATOM 903 O O . GLY A 1 114 ? 4.428 1.654 12.664 1.00 74.62 114 GLY A O 1
ATOM 904 N N . SER A 1 115 ? 5.157 -0.172 11.567 1.00 78.75 115 SER A N 1
ATOM 905 C CA . SER A 1 115 ? 6.031 0.504 10.600 1.00 78.75 115 SER A CA 1
ATOM 906 C C . SER A 1 115 ? 5.348 0.582 9.233 1.00 78.75 115 SER A C 1
ATOM 908 O O . SER A 1 115 ? 4.477 -0.232 8.931 1.00 78.75 115 SER A O 1
ATOM 910 N N . TYR A 1 116 ? 5.779 1.505 8.369 1.00 78.12 116 TYR A N 1
ATOM 911 C CA . TYR A 1 116 ? 5.232 1.631 7.012 1.00 78.12 116 TYR A CA 1
ATOM 912 C C . TYR A 1 116 ? 5.236 0.301 6.240 1.00 78.12 116 TYR A C 1
ATOM 914 O O . TYR A 1 116 ? 4.225 -0.101 5.666 1.00 78.12 116 TYR A O 1
ATOM 922 N N . GLN A 1 117 ? 6.368 -0.411 6.253 1.00 74.69 117 GLN A N 1
ATOM 923 C CA . GLN A 1 117 ? 6.532 -1.675 5.532 1.00 74.69 117 GLN A CA 1
ATOM 924 C C . GLN A 1 117 ? 5.668 -2.792 6.129 1.00 74.69 117 GLN A C 1
ATOM 926 O O . GLN A 1 117 ? 5.117 -3.600 5.385 1.00 74.69 117 GLN A O 1
ATOM 931 N N . GLY A 1 118 ? 5.536 -2.832 7.460 1.00 75.38 118 GLY A N 1
ATOM 932 C CA . GLY A 1 118 ? 4.664 -3.793 8.135 1.00 75.38 118 GLY A CA 1
ATOM 933 C C . GLY A 1 118 ? 3.203 -3.579 7.743 1.00 75.38 118 GLY A C 1
ATOM 934 O O . GLY A 1 118 ? 2.553 -4.499 7.258 1.00 75.38 118 GLY A O 1
ATOM 935 N N . LEU A 1 119 ? 2.731 -2.336 7.842 1.00 80.00 119 LEU A N 1
ATOM 936 C CA . LEU A 1 119 ? 1.342 -1.972 7.560 1.00 80.00 119 LEU A CA 1
ATOM 937 C C . LEU A 1 119 ? 0.970 -2.183 6.089 1.00 80.00 119 LEU A C 1
ATOM 939 O O . LEU A 1 119 ? -0.075 -2.751 5.794 1.00 80.00 119 LEU A O 1
ATOM 943 N N . THR A 1 120 ? 1.826 -1.781 5.148 1.00 76.38 120 THR A N 1
ATOM 944 C CA . THR A 1 120 ? 1.569 -1.991 3.709 1.00 76.38 120 THR A CA 1
ATOM 945 C C . THR A 1 120 ? 1.527 -3.475 3.336 1.00 76.38 120 THR A C 1
ATOM 947 O O . THR A 1 120 ? 0.648 -3.895 2.578 1.00 76.38 120 THR A O 1
ATOM 950 N N . SER A 1 121 ? 2.415 -4.293 3.912 1.00 76.56 121 SER A N 1
ATOM 951 C CA . SER A 1 121 ? 2.403 -5.752 3.745 1.00 76.56 121 SER A CA 1
ATOM 952 C C . SER A 1 121 ? 1.119 -6.381 4.299 1.00 76.56 121 SER A C 1
ATOM 954 O O . SER A 1 121 ? 0.472 -7.188 3.625 1.00 76.56 121 SER A O 1
ATOM 956 N N . GLU A 1 122 ? 0.698 -5.974 5.497 1.00 78.19 122 GLU A N 1
ATOM 957 C CA . GLU A 1 122 ? -0.522 -6.475 6.133 1.00 78.19 122 GLU A CA 1
ATOM 958 C C . GLU A 1 122 ? -1.785 -6.057 5.383 1.00 78.19 122 GLU A C 1
ATOM 960 O O . GLU A 1 122 ? -2.633 -6.906 5.113 1.00 78.19 122 GLU A O 1
ATOM 965 N N . LEU A 1 123 ? -1.889 -4.795 4.960 1.00 81.00 123 LEU A N 1
ATOM 966 C CA . LEU A 1 123 ? -2.996 -4.317 4.130 1.00 81.00 123 LEU A CA 1
ATOM 967 C C . LEU A 1 123 ? -3.087 -5.092 2.815 1.00 81.00 123 LEU A C 1
ATOM 969 O O . LEU A 1 123 ? -4.180 -5.466 2.392 1.00 81.00 123 LEU A O 1
ATOM 973 N N . THR A 1 124 ? -1.944 -5.376 2.189 1.00 78.50 124 THR A N 1
ATOM 974 C CA . THR A 1 124 ? -1.889 -6.190 0.968 1.00 78.50 124 THR A CA 1
ATOM 975 C C . THR A 1 124 ? -2.389 -7.609 1.238 1.00 78.50 124 THR A C 1
ATOM 977 O O . THR A 1 124 ? -3.199 -8.135 0.476 1.00 78.50 124 THR A O 1
ATOM 980 N N . SER A 1 125 ? -1.947 -8.230 2.334 1.00 77.88 125 SER A N 1
ATOM 981 C CA . SER A 1 125 ? -2.381 -9.571 2.748 1.00 77.88 125 SER A CA 1
ATOM 982 C C . SER A 1 125 ? -3.884 -9.630 3.051 1.00 77.88 125 SER A C 1
ATOM 984 O O . SER A 1 125 ? -4.583 -10.542 2.599 1.00 77.88 125 SER A O 1
ATOM 986 N N . LEU A 1 126 ? -4.405 -8.626 3.761 1.00 75.19 126 LEU A N 1
ATOM 987 C CA . LEU A 1 126 ? -5.825 -8.499 4.081 1.00 75.19 126 LEU A CA 1
ATOM 988 C C . LEU A 1 126 ? -6.665 -8.295 2.819 1.00 75.19 126 LEU A C 1
ATOM 990 O O . LEU A 1 126 ? -7.609 -9.050 2.604 1.00 75.19 126 LEU A O 1
ATOM 994 N N . SER A 1 127 ? -6.287 -7.361 1.938 1.00 76.50 127 SER A N 1
ATOM 995 C CA . SER A 1 127 ? -7.001 -7.141 0.672 1.00 76.50 127 SER A CA 1
ATOM 996 C C . SER A 1 127 ? -7.065 -8.424 -0.164 1.00 76.50 127 SER A C 1
ATOM 998 O O . SER A 1 127 ? -8.140 -8.818 -0.617 1.00 76.50 127 SER A O 1
ATOM 1000 N N . ARG A 1 128 ? -5.944 -9.155 -0.251 1.00 76.25 128 ARG A N 1
ATOM 1001 C CA . ARG A 1 128 ? -5.851 -10.447 -0.953 1.00 76.25 128 ARG A CA 1
ATOM 1002 C C . ARG A 1 128 ? -6.658 -11.577 -0.315 1.00 76.25 128 ARG A C 1
ATOM 1004 O O . ARG A 1 128 ? -6.957 -12.564 -0.982 1.00 76.25 128 ARG A O 1
ATOM 1011 N N . THR A 1 129 ? -6.985 -11.455 0.969 1.00 74.19 129 THR A N 1
ATOM 1012 C CA . THR A 1 129 ? -7.862 -12.404 1.666 1.00 74.19 129 THR A CA 1
ATOM 1013 C C . THR A 1 129 ? -9.324 -12.173 1.283 1.00 74.19 129 THR A C 1
ATOM 1015 O O . THR A 1 129 ? -10.090 -13.132 1.189 1.00 74.19 129 THR A O 1
ATOM 1018 N N . PHE A 1 130 ? -9.715 -10.922 1.030 1.00 72.69 130 PHE A N 1
ATOM 1019 C CA . PHE A 1 130 ? -11.091 -10.567 0.677 1.00 72.69 130 PHE A CA 1
ATOM 1020 C C . PHE A 1 130 ? -11.382 -10.761 -0.809 1.00 72.69 130 PHE A C 1
ATOM 1022 O O . PHE A 1 130 ? -12.425 -11.309 -1.167 1.00 72.69 130 PHE A O 1
ATOM 1029 N N . VAL A 1 131 ? -10.459 -10.334 -1.668 1.00 76.62 131 VAL A N 1
ATOM 1030 C CA . VAL A 1 131 ? -10.574 -10.384 -3.129 1.00 76.62 131 VAL A CA 1
ATOM 1031 C C . VAL A 1 131 ? -9.224 -10.816 -3.696 1.00 76.62 131 VAL A C 1
ATOM 1033 O O . VAL A 1 131 ? -8.190 -10.528 -3.106 1.00 76.62 131 VAL A O 1
ATOM 1036 N N . LEU A 1 132 ? -9.189 -11.487 -4.851 1.00 76.19 132 LEU A N 1
ATOM 1037 C CA . LEU A 1 132 ? -7.936 -11.764 -5.568 1.00 76.19 132 LEU A CA 1
ATOM 1038 C C . LEU A 1 132 ? -7.357 -10.465 -6.161 1.00 76.19 132 LEU A C 1
ATOM 1040 O O . LEU A 1 132 ? -7.417 -10.234 -7.365 1.00 76.19 132 LEU A O 1
ATOM 1044 N N . ALA A 1 133 ? -6.841 -9.597 -5.293 1.00 79.94 133 ALA A N 1
ATOM 1045 C CA . ALA A 1 133 ? -6.257 -8.319 -5.656 1.00 79.94 133 ALA A CA 1
ATOM 1046 C C . ALA A 1 133 ? -4.799 -8.497 -6.123 1.00 79.94 133 ALA A C 1
ATOM 1048 O O . ALA A 1 133 ? -4.019 -9.173 -5.436 1.00 79.94 133 ALA A O 1
ATOM 1049 N N . PRO A 1 134 ? -4.406 -7.862 -7.242 1.00 79.38 134 PRO A N 1
ATOM 1050 C CA . PRO A 1 134 ? -3.028 -7.866 -7.703 1.00 79.38 134 PRO A CA 1
ATOM 1051 C C . PRO A 1 134 ? -2.064 -7.273 -6.681 1.00 79.38 134 PRO A C 1
ATOM 1053 O O . PRO A 1 134 ? -2.381 -6.262 -6.043 1.00 79.38 134 PRO A O 1
ATOM 1056 N N . LEU A 1 135 ? -0.855 -7.826 -6.578 1.00 83.75 135 LEU A N 1
ATOM 1057 C CA . LEU A 1 135 ? 0.235 -7.140 -5.880 1.00 83.75 135 LEU A CA 1
ATOM 1058 C C . LEU A 1 135 ? 0.838 -6.099 -6.818 1.00 83.75 135 LEU A C 1
ATOM 1060 O O . LEU A 1 135 ? 1.374 -6.465 -7.863 1.00 83.75 135 LEU A O 1
ATOM 1064 N N . VAL A 1 136 ? 0.777 -4.823 -6.425 1.00 88.31 136 VAL A N 1
ATOM 1065 C CA . VAL A 1 136 ? 1.318 -3.706 -7.209 1.00 88.31 136 VAL A CA 1
ATOM 1066 C C . VAL A 1 136 ? 2.444 -3.027 -6.432 1.00 88.31 136 VAL A C 1
ATOM 1068 O O . VAL A 1 136 ? 2.222 -2.433 -5.378 1.00 88.31 136 VAL A O 1
ATOM 1071 N N . LEU A 1 137 ? 3.662 -3.105 -6.966 1.00 88.56 137 LEU A N 1
ATOM 1072 C CA . LEU A 1 137 ? 4.856 -2.462 -6.420 1.00 88.56 137 LEU A CA 1
ATOM 1073 C C . LEU A 1 137 ? 5.431 -1.484 -7.440 1.00 88.56 137 LEU A C 1
ATOM 1075 O O . LEU A 1 137 ? 5.697 -1.844 -8.586 1.00 88.56 137 LEU A O 1
ATOM 1079 N N . ILE A 1 138 ? 5.690 -0.263 -6.992 1.00 90.06 138 ILE A N 1
ATOM 1080 C CA . ILE A 1 138 ? 6.285 0.803 -7.788 1.00 90.06 138 ILE A CA 1
ATOM 1081 C C . ILE A 1 138 ? 7.652 1.123 -7.223 1.00 90.06 138 ILE A C 1
ATOM 1083 O O . ILE A 1 138 ? 7.798 1.411 -6.035 1.00 90.06 138 ILE A O 1
ATOM 1087 N N . GLN A 1 139 ? 8.655 1.085 -8.091 1.00 90.31 139 GLN A N 1
ATOM 1088 C CA . GLN A 1 139 ? 10.025 1.414 -7.742 1.00 90.31 139 GLN A CA 1
ATOM 1089 C C . GLN A 1 139 ? 10.494 2.651 -8.495 1.00 90.31 139 GLN A C 1
ATOM 1091 O O . GLN A 1 139 ? 10.349 2.745 -9.716 1.00 90.31 139 GLN A O 1
ATOM 1096 N N . SER A 1 140 ? 11.108 3.573 -7.765 1.00 90.69 140 SER A N 1
ATOM 1097 C CA . SER A 1 140 ? 11.642 4.832 -8.282 1.00 90.69 140 SER A CA 1
ATOM 1098 C C . SER A 1 140 ? 13.041 5.098 -7.737 1.00 90.69 140 SER A C 1
ATOM 1100 O O . SER A 1 140 ? 13.405 4.612 -6.672 1.00 90.69 140 SER A O 1
ATOM 1102 N N . VAL A 1 141 ? 13.847 5.895 -8.441 1.00 86.81 141 VAL A N 1
ATOM 1103 C CA . VAL A 1 141 ? 15.174 6.304 -7.929 1.00 86.81 141 VAL A CA 1
ATOM 1104 C C . VAL A 1 141 ? 15.065 7.318 -6.791 1.00 86.81 141 VAL A C 1
ATOM 1106 O O . VAL A 1 141 ? 15.899 7.318 -5.890 1.00 86.81 141 VAL A O 1
ATOM 1109 N N . ILE A 1 142 ? 14.036 8.164 -6.834 1.00 86.06 142 ILE A N 1
ATOM 1110 C CA . ILE A 1 142 ? 13.770 9.216 -5.851 1.00 86.06 142 ILE A CA 1
ATOM 1111 C C . ILE A 1 142 ? 12.374 9.037 -5.241 1.00 86.06 142 ILE A C 1
ATOM 1113 O O . ILE A 1 142 ? 11.508 8.447 -5.893 1.00 86.06 142 ILE A O 1
ATOM 1117 N N . PRO A 1 143 ? 12.119 9.550 -4.028 1.00 82.88 143 PRO A N 1
ATOM 1118 C CA . PRO A 1 143 ? 10.775 9.567 -3.455 1.00 82.88 143 PRO A CA 1
ATOM 1119 C C . PRO A 1 143 ? 9.780 10.302 -4.367 1.00 82.88 143 PRO A C 1
ATOM 1121 O O . PRO A 1 143 ? 10.091 11.377 -4.874 1.00 82.88 143 PRO A O 1
ATOM 1124 N N . LEU A 1 144 ? 8.580 9.745 -4.554 1.00 80.75 144 LEU A N 1
ATOM 1125 C CA . LEU A 1 144 ? 7.570 10.264 -5.493 1.00 80.75 144 LEU A CA 1
ATOM 1126 C C . LEU A 1 144 ? 6.538 11.204 -4.851 1.00 80.75 144 LEU A C 1
ATOM 1128 O O . LEU A 1 144 ? 5.429 11.308 -5.356 1.00 80.75 144 LEU A O 1
ATOM 1132 N N . ALA A 1 145 ? 6.876 11.903 -3.764 1.00 73.56 145 ALA A N 1
ATOM 1133 C CA . ALA A 1 145 ? 5.915 12.580 -2.879 1.00 73.56 145 ALA A CA 1
ATOM 1134 C C . ALA A 1 145 ? 4.782 13.369 -3.582 1.00 73.56 145 ALA A C 1
ATOM 1136 O O . ALA A 1 145 ? 3.634 13.292 -3.161 1.00 73.56 145 ALA A O 1
ATOM 1137 N N . THR A 1 146 ? 5.073 14.095 -4.665 1.00 72.81 146 THR A N 1
ATOM 1138 C CA . THR A 1 146 ? 4.078 14.887 -5.417 1.00 72.81 146 THR A CA 1
ATOM 1139 C C . THR A 1 146 ? 3.357 14.124 -6.531 1.00 72.81 146 THR A C 1
ATOM 1141 O O . THR A 1 146 ? 2.316 14.566 -7.012 1.00 72.81 146 THR A O 1
ATOM 1144 N N . GLU A 1 147 ? 3.912 13.006 -6.986 1.00 79.69 147 GLU A N 1
ATOM 1145 C CA . GLU A 1 147 ? 3.405 12.208 -8.110 1.00 79.69 147 GLU A CA 1
ATOM 1146 C C . GLU A 1 147 ? 2.636 10.969 -7.637 1.00 79.69 147 GLU A C 1
ATOM 1148 O O . GLU A 1 147 ? 1.798 10.460 -8.383 1.00 79.69 147 GLU A O 1
ATOM 1153 N N . THR A 1 148 ? 2.872 10.530 -6.393 1.00 81.44 148 THR A N 1
ATOM 1154 C CA . THR A 1 148 ? 2.239 9.374 -5.743 1.00 81.44 148 THR A CA 1
ATOM 1155 C C . THR A 1 148 ? 0.733 9.369 -5.956 1.00 81.44 148 THR A C 1
ATOM 1157 O O . THR A 1 148 ? 0.211 8.390 -6.472 1.00 81.44 148 THR A O 1
ATOM 1160 N N . GLN A 1 149 ? 0.043 10.479 -5.673 1.00 78.88 149 GLN A N 1
ATOM 1161 C CA . GLN A 1 149 ? -1.415 10.541 -5.785 1.00 78.88 149 GLN A CA 1
ATOM 1162 C C . GLN A 1 149 ? -1.911 10.264 -7.214 1.00 78.88 149 GLN A C 1
ATOM 1164 O O . GLN A 1 149 ? -2.808 9.452 -7.412 1.00 78.88 149 GLN A O 1
ATOM 1169 N N . LYS A 1 150 ? -1.300 10.885 -8.230 1.00 83.38 150 LYS A N 1
ATOM 1170 C CA . LYS A 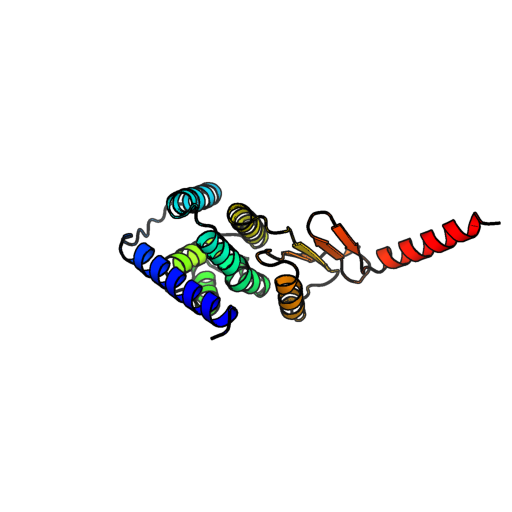1 150 ? -1.703 10.685 -9.635 1.00 83.38 150 LYS A CA 1
ATOM 1171 C C . LYS A 1 150 ? -1.453 9.251 -10.094 1.00 83.38 150 LYS A C 1
ATOM 1173 O O . LYS A 1 150 ? -2.228 8.684 -10.867 1.00 83.38 150 LYS A O 1
ATOM 1178 N N . ILE A 1 151 ? -0.346 8.675 -9.633 1.00 85.06 151 ILE A N 1
ATOM 1179 C CA . ILE A 1 151 ? 0.025 7.292 -9.917 1.00 85.06 151 ILE A CA 1
ATOM 1180 C C . ILE A 1 151 ? -0.962 6.332 -9.241 1.00 85.06 151 ILE A C 1
ATOM 1182 O O . ILE A 1 151 ? -1.425 5.393 -9.887 1.00 85.06 151 ILE A O 1
ATOM 1186 N N . GLU A 1 152 ? -1.318 6.586 -7.981 1.00 83.75 152 GLU A N 1
ATOM 1187 C CA . GLU A 1 152 ? -2.318 5.819 -7.236 1.00 83.75 152 GLU A CA 1
ATOM 1188 C C . GLU A 1 152 ? -3.686 5.875 -7.904 1.00 83.75 152 GLU A C 1
ATOM 1190 O O . GLU A 1 152 ? -4.287 4.825 -8.107 1.00 83.75 152 GLU A O 1
ATOM 1195 N N . GLU A 1 153 ? -4.156 7.059 -8.297 1.00 84.00 153 GLU A N 1
ATOM 1196 C CA . GLU A 1 153 ? -5.426 7.241 -9.009 1.00 84.00 153 GLU A CA 1
ATOM 1197 C C . GLU A 1 153 ? -5.447 6.412 -10.301 1.00 84.00 153 GLU A C 1
ATOM 1199 O O . GLU A 1 153 ? -6.322 5.566 -10.486 1.00 84.00 153 GLU A O 1
ATOM 1204 N N . THR A 1 154 ? -4.412 6.556 -11.135 1.00 86.81 154 THR A N 1
ATOM 1205 C CA . THR A 1 154 ? -4.299 5.835 -12.415 1.00 86.81 154 THR A CA 1
ATOM 1206 C C . THR A 1 154 ? -4.261 4.315 -12.223 1.00 86.81 154 THR A C 1
ATOM 1208 O O . THR A 1 154 ? -4.888 3.554 -12.962 1.00 86.81 154 THR A O 1
ATOM 1211 N N . LEU A 1 155 ? -3.497 3.832 -11.243 1.00 86.00 155 LEU A N 1
ATOM 1212 C CA . LEU A 1 155 ? -3.333 2.396 -11.023 1.00 86.00 155 LEU A CA 1
ATOM 1213 C C . LEU A 1 155 ? -4.503 1.778 -10.263 1.00 86.00 155 LEU A C 1
ATOM 1215 O O . LEU A 1 155 ? -4.783 0.607 -10.489 1.00 86.00 155 LEU A O 1
ATOM 1219 N N . SER A 1 156 ? -5.221 2.541 -9.442 1.00 84.25 156 SER A N 1
ATOM 1220 C CA . SER A 1 156 ? -6.428 2.079 -8.742 1.00 84.25 156 SER A CA 1
ATOM 1221 C C . SER A 1 156 ? -7.609 1.849 -9.686 1.00 84.25 156 SER A C 1
ATOM 1223 O O . SER A 1 156 ? -8.525 1.091 -9.354 1.00 84.25 156 SER A O 1
ATOM 1225 N N . GLU A 1 157 ? -7.613 2.496 -10.854 1.00 84.75 157 GLU A N 1
ATOM 1226 C CA . GLU A 1 157 ? -8.550 2.199 -11.943 1.00 84.75 157 GLU A CA 1
ATOM 1227 C C . GLU A 1 157 ? -8.195 0.884 -12.642 1.00 84.75 157 GLU A C 1
ATOM 1229 O O . GLU A 1 157 ? -9.071 0.066 -12.921 1.00 84.75 157 GLU A O 1
ATOM 1234 N N . LYS A 1 158 ? -6.901 0.662 -12.902 1.00 85.19 158 LYS A N 1
ATOM 1235 C CA . LYS A 1 158 ? -6.410 -0.516 -13.629 1.00 85.19 158 LYS A CA 1
ATOM 1236 C C . LYS A 1 158 ? -6.367 -1.784 -12.774 1.00 85.19 158 LYS A C 1
ATOM 1238 O O . LYS A 1 158 ? -6.611 -2.877 -13.280 1.00 85.19 158 LYS A O 1
ATOM 1243 N N . PHE A 1 159 ? -6.040 -1.633 -11.498 1.00 87.25 159 PHE A N 1
ATOM 1244 C CA . PHE A 1 159 ? -5.892 -2.696 -10.514 1.00 87.25 159 PHE A CA 1
ATOM 1245 C C . PHE A 1 159 ? -6.804 -2.385 -9.322 1.00 87.25 159 PHE A C 1
ATOM 1247 O O . PHE A 1 159 ? -6.343 -1.913 -8.277 1.00 87.25 159 PHE A O 1
ATOM 1254 N N . PRO A 1 160 ? -8.126 -2.580 -9.479 1.00 82.62 160 PRO A N 1
ATOM 1255 C CA . PRO A 1 160 ? -9.060 -2.307 -8.401 1.00 82.62 160 PRO A CA 1
ATOM 1256 C C . PRO A 1 160 ? -8.729 -3.191 -7.197 1.00 82.62 160 PRO A C 1
ATOM 1258 O O . PRO A 1 160 ? -8.349 -4.351 -7.351 1.00 82.62 160 PRO A O 1
ATOM 1261 N N . PHE A 1 161 ? -8.893 -2.634 -5.995 1.00 85.38 161 PHE A N 1
ATOM 1262 C CA . PHE A 1 161 ? -8.642 -3.305 -4.711 1.00 85.38 161 PHE A CA 1
ATOM 1263 C C . PHE A 1 161 ? -7.162 -3.581 -4.384 1.00 85.38 161 PHE A C 1
ATOM 1265 O O . PHE A 1 161 ? -6.851 -4.014 -3.272 1.00 85.38 161 PHE A O 1
ATOM 1272 N N . SER A 1 162 ? -6.233 -3.304 -5.301 1.00 85.56 162 SER A N 1
ATOM 1273 C CA . SER A 1 162 ? -4.802 -3.429 -5.031 1.00 85.56 162 SER A CA 1
ATOM 1274 C C . SER A 1 162 ? -4.314 -2.361 -4.064 1.00 85.56 162 SER A C 1
ATOM 1276 O O . SER A 1 162 ? -4.585 -1.174 -4.225 1.00 85.56 162 SER A O 1
ATOM 1278 N N . VAL A 1 163 ? -3.524 -2.791 -3.084 1.00 85.81 163 VAL A N 1
ATOM 1279 C CA . VAL A 1 163 ? -2.716 -1.893 -2.257 1.00 85.81 163 VAL A CA 1
ATOM 1280 C C . VAL A 1 163 ? -1.433 -1.604 -3.028 1.00 85.81 163 VAL A C 1
ATOM 1282 O O . VAL A 1 163 ? -0.645 -2.513 -3.299 1.00 85.81 163 VAL A O 1
ATOM 1285 N N . ILE A 1 164 ? -1.243 -0.347 -3.423 1.00 88.31 164 ILE A N 1
ATOM 1286 C CA . ILE A 1 164 ? -0.070 0.081 -4.184 1.00 88.31 164 ILE A CA 1
ATOM 1287 C C . ILE A 1 164 ? 1.053 0.387 -3.200 1.00 88.31 164 ILE A C 1
ATOM 1289 O O . ILE A 1 164 ? 0.910 1.221 -2.310 1.00 88.31 164 ILE A O 1
ATOM 1293 N N . THR A 1 165 ? 2.184 -0.292 -3.363 1.00 86.50 165 THR A N 1
ATOM 1294 C CA . THR A 1 165 ? 3.368 -0.070 -2.528 1.00 86.50 165 THR A CA 1
ATOM 1295 C C . THR A 1 165 ? 4.406 0.735 -3.296 1.00 86.50 165 THR A C 1
ATOM 1297 O O . THR A 1 165 ? 4.719 0.412 -4.442 1.00 86.50 165 THR A O 1
ATOM 1300 N N . PHE A 1 166 ? 4.986 1.746 -2.653 1.00 86.88 166 PHE A N 1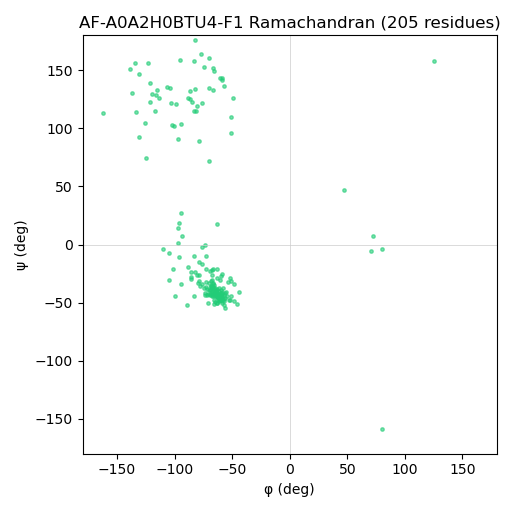
ATOM 1301 C CA . PHE A 1 166 ? 6.063 2.558 -3.213 1.00 86.88 166 PHE A CA 1
ATOM 1302 C C . PHE A 1 166 ? 7.396 2.211 -2.554 1.00 86.88 166 PHE A C 1
ATOM 1304 O O . PHE A 1 166 ? 7.497 2.096 -1.333 1.00 86.88 166 PHE A O 1
ATOM 1311 N N . GLN A 1 167 ? 8.441 2.069 -3.364 1.00 86.94 167 GLN A N 1
ATOM 1312 C CA . GLN A 1 167 ? 9.787 1.772 -2.896 1.00 86.94 167 GLN A CA 1
ATOM 1313 C C . GLN A 1 167 ? 10.819 2.623 -3.633 1.00 86.94 167 GLN A C 1
ATOM 1315 O O . GLN A 1 167 ? 10.872 2.662 -4.859 1.00 86.94 167 GLN A O 1
ATOM 1320 N N . THR A 1 168 ? 11.706 3.268 -2.880 1.00 86.94 168 THR A N 1
ATOM 1321 C CA . THR A 1 168 ? 12.856 3.965 -3.462 1.00 86.94 168 THR A CA 1
ATOM 1322 C C . THR A 1 168 ? 14.024 2.994 -3.637 1.00 86.94 168 THR A C 1
ATOM 1324 O O . THR A 1 168 ? 14.452 2.341 -2.686 1.00 86.94 168 THR A O 1
ATOM 1327 N N . VAL A 1 169 ? 14.547 2.897 -4.857 1.00 87.81 169 VAL A N 1
ATOM 1328 C CA . VAL A 1 169 ? 15.652 2.022 -5.255 1.00 87.81 169 VAL A CA 1
ATOM 1329 C C . VAL A 1 169 ? 16.678 2.857 -6.034 1.00 87.81 169 VAL A C 1
ATOM 1331 O O . VAL A 1 169 ? 16.574 2.995 -7.256 1.00 87.81 169 VAL A O 1
ATOM 1334 N N . PRO A 1 170 ? 17.703 3.409 -5.356 1.00 84.62 170 PRO A N 1
ATOM 1335 C CA . PRO A 1 170 ? 18.691 4.291 -5.986 1.00 84.62 170 PRO A CA 1
ATOM 1336 C C . PRO A 1 170 ? 19.461 3.649 -7.152 1.00 84.62 170 PRO A C 1
ATOM 1338 O O . PRO A 1 170 ? 19.919 4.339 -8.058 1.00 84.62 170 PRO A O 1
ATOM 1341 N N . SER A 1 171 ? 19.572 2.317 -7.170 1.00 85.75 171 SER A N 1
ATOM 1342 C CA . SER A 1 171 ? 20.281 1.554 -8.205 1.00 85.75 171 SER A CA 1
ATOM 1343 C C . SER A 1 171 ? 19.528 1.412 -9.536 1.00 85.75 171 SER A C 1
ATOM 1345 O O . SER A 1 171 ? 20.082 0.844 -10.476 1.00 85.75 171 SER A O 1
ATOM 1347 N N . LEU A 1 172 ? 18.295 1.925 -9.668 1.00 80.75 172 LEU A N 1
ATOM 1348 C CA . LEU A 1 172 ? 17.524 1.847 -10.921 1.00 80.75 172 LEU A CA 1
ATOM 1349 C C . LEU A 1 172 ? 18.181 2.608 -12.093 1.00 80.75 172 LEU A C 1
ATOM 1351 O O . LEU A 1 172 ? 17.856 2.336 -13.247 1.00 80.75 172 LEU A O 1
ATOM 1355 N N . GLY A 1 173 ? 19.072 3.569 -11.814 1.00 76.38 173 GLY A N 1
ATOM 1356 C CA . GLY A 1 173 ? 19.758 4.373 -12.838 1.00 76.38 173 GLY A CA 1
ATOM 1357 C C . GLY A 1 173 ? 18.871 5.408 -13.551 1.00 76.38 173 GLY A C 1
ATOM 1358 O O . GLY A 1 173 ? 19.305 6.029 -14.516 1.00 76.38 173 GLY A O 1
ATOM 1359 N N . GLY A 1 174 ? 17.633 5.592 -13.088 1.00 83.50 174 GLY A N 1
ATOM 1360 C CA . GLY A 1 174 ? 16.652 6.573 -13.566 1.00 83.50 174 GLY A CA 1
ATOM 1361 C C . GLY A 1 174 ? 15.322 5.924 -13.960 1.00 83.50 174 GLY A C 1
ATOM 1362 O O . GLY A 1 174 ? 15.283 4.735 -14.270 1.00 83.50 174 GLY A O 1
ATOM 1363 N N . GLY A 1 175 ? 14.238 6.705 -13.978 1.00 86.00 175 GLY A N 1
ATOM 1364 C CA . GLY A 1 175 ? 12.899 6.252 -14.381 1.00 86.00 175 GLY A CA 1
ATOM 1365 C C . GLY A 1 175 ? 12.123 5.486 -13.299 1.00 86.00 175 GLY A C 1
ATOM 1366 O O . GLY A 1 175 ? 12.394 5.633 -12.106 1.00 86.00 175 GLY A O 1
ATOM 1367 N N . LEU A 1 176 ? 11.138 4.695 -13.741 1.00 88.12 176 LEU A N 1
ATOM 1368 C CA . LEU A 1 176 ? 10.184 3.961 -12.900 1.00 88.12 176 LEU A CA 1
ATOM 1369 C C . LEU A 1 176 ? 10.078 2.492 -13.324 1.00 88.12 176 LEU A C 1
ATOM 1371 O O . LEU A 1 176 ? 10.137 2.177 -14.514 1.00 88.12 176 LEU A O 1
ATOM 1375 N N . ARG A 1 177 ? 9.854 1.605 -12.353 1.00 90.06 177 ARG A N 1
ATOM 1376 C CA . ARG A 1 177 ? 9.447 0.210 -12.570 1.00 90.06 177 ARG A CA 1
ATOM 1377 C C . ARG A 1 177 ? 8.130 -0.059 -11.872 1.00 90.06 177 ARG A C 1
ATOM 1379 O O . ARG A 1 177 ? 7.945 0.362 -10.734 1.00 90.06 177 ARG A O 1
ATOM 1386 N N . ILE A 1 178 ? 7.254 -0.796 -12.539 1.00 90.06 178 ILE A N 1
ATOM 1387 C CA . ILE A 1 178 ? 5.993 -1.261 -11.966 1.00 90.06 178 ILE A CA 1
ATOM 1388 C C . ILE A 1 178 ? 5.986 -2.783 -12.047 1.00 90.06 178 ILE A C 1
ATOM 1390 O O . ILE A 1 178 ? 6.116 -3.348 -13.131 1.00 90.06 178 ILE A O 1
ATOM 1394 N N . PHE A 1 179 ? 5.832 -3.436 -10.903 1.00 89.50 179 PHE A N 1
ATOM 1395 C CA . PHE A 1 179 ? 5.560 -4.862 -10.806 1.00 89.50 179 PHE A CA 1
ATOM 1396 C C . PHE A 1 179 ? 4.084 -5.038 -10.476 1.00 89.50 179 PHE A C 1
ATOM 1398 O O . PHE A 1 179 ? 3.626 -4.521 -9.460 1.00 89.50 179 PHE A O 1
ATOM 1405 N N . ALA A 1 180 ? 3.354 -5.753 -11.325 1.00 87.25 180 ALA A N 1
ATOM 1406 C CA . ALA A 1 180 ? 1.954 -6.094 -11.107 1.00 87.25 180 ALA A CA 1
ATOM 1407 C C . ALA A 1 180 ? 1.753 -7.582 -11.413 1.00 87.25 180 ALA A C 1
ATOM 1409 O O . ALA A 1 180 ? 1.950 -7.996 -12.553 1.00 87.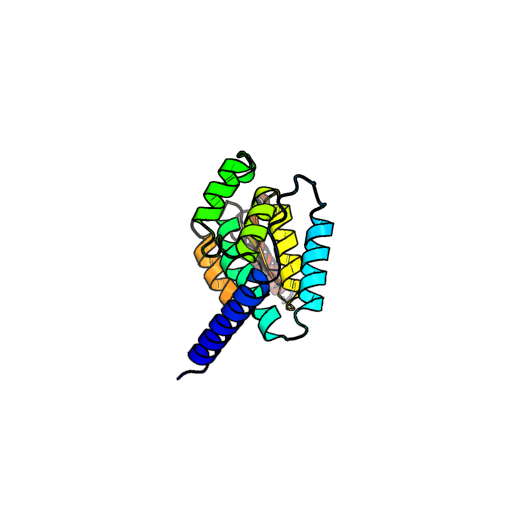25 180 ALA A O 1
ATOM 1410 N N . ASP A 1 181 ? 1.428 -8.390 -10.400 1.00 81.25 181 ASP A N 1
ATOM 1411 C CA . ASP A 1 181 ? 1.185 -9.843 -10.529 1.00 81.25 181 ASP A CA 1
ATOM 1412 C C . ASP A 1 181 ? 2.240 -10.609 -11.346 1.00 81.25 181 ASP A C 1
ATOM 1414 O O . ASP A 1 181 ? 1.947 -11.415 -12.226 1.00 81.25 181 ASP A O 1
ATOM 1418 N N . GLY A 1 182 ? 3.514 -10.346 -11.053 1.00 80.31 182 GLY A N 1
ATOM 1419 C CA . GLY A 1 182 ? 4.638 -11.004 -11.725 1.00 80.31 182 GLY A CA 1
ATOM 1420 C C . GLY A 1 182 ? 4.980 -10.429 -13.103 1.00 80.31 182 GLY A C 1
ATOM 1421 O O . GLY A 1 182 ? 5.993 -10.818 -13.681 1.00 80.31 182 GLY A O 1
ATOM 1422 N N . VAL A 1 183 ? 4.210 -9.463 -13.607 1.00 84.94 183 VAL A N 1
ATOM 1423 C CA . VAL A 1 183 ? 4.550 -8.696 -14.809 1.00 84.94 183 VAL A CA 1
ATOM 1424 C C . VAL A 1 183 ? 5.377 -7.478 -14.414 1.00 84.94 183 VAL A C 1
ATOM 1426 O O . VAL A 1 183 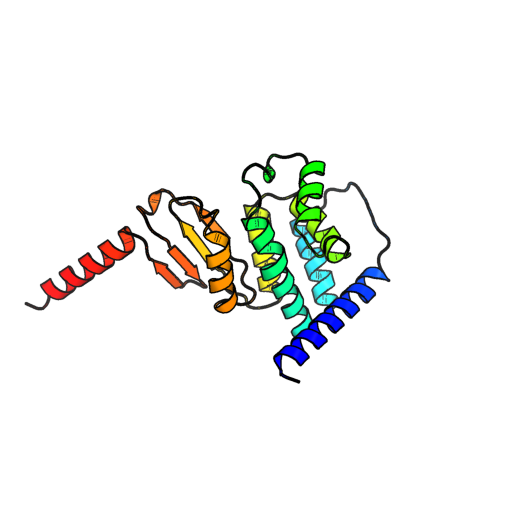? 4.960 -6.673 -13.581 1.00 84.94 183 VAL A O 1
ATOM 1429 N N . LEU A 1 184 ? 6.546 -7.325 -15.038 1.00 87.44 184 LEU A N 1
ATOM 1430 C CA . LEU A 1 184 ? 7.393 -6.142 -14.906 1.00 87.44 184 LEU A CA 1
ATOM 1431 C C . LEU A 1 184 ? 7.176 -5.204 -16.096 1.00 87.44 184 LEU A C 1
ATOM 1433 O O . LEU A 1 184 ? 7.448 -5.561 -17.240 1.00 87.44 184 LEU A O 1
ATOM 1437 N N . ILE A 1 185 ? 6.756 -3.978 -15.806 1.00 87.88 185 ILE A N 1
ATOM 1438 C CA . ILE A 1 185 ? 6.771 -2.853 -16.738 1.00 87.88 185 ILE A CA 1
ATOM 1439 C C . ILE A 1 185 ? 7.973 -1.982 -16.365 1.00 87.88 185 ILE A C 1
ATOM 1441 O O . ILE A 1 185 ? 7.945 -1.260 -15.365 1.00 87.88 185 ILE A O 1
ATOM 1445 N N . ASP A 1 186 ? 9.053 -2.085 -17.144 1.00 86.12 186 ASP A N 1
ATOM 1446 C CA . ASP A 1 186 ? 10.307 -1.372 -16.881 1.00 86.12 186 ASP A CA 1
ATOM 1447 C C . ASP A 1 186 ? 10.446 -0.127 -17.768 1.00 86.12 186 ASP A C 1
ATOM 1449 O O . ASP A 1 186 ? 10.799 -0.206 -18.944 1.00 86.12 186 ASP A O 1
ATOM 1453 N N . GLY A 1 187 ? 10.178 1.040 -17.182 1.00 83.69 187 GLY A N 1
ATOM 1454 C CA . GLY A 1 187 ? 10.422 2.348 -17.787 1.00 83.69 187 GLY A CA 1
ATOM 1455 C C . GLY A 1 187 ? 11.781 2.951 -17.416 1.00 83.69 187 GLY A C 1
ATOM 1456 O O . GLY A 1 187 ? 12.015 4.123 -17.720 1.00 83.69 187 GLY A O 1
ATOM 1457 N N . SER A 1 188 ? 12.658 2.202 -16.736 1.00 85.81 188 SER A N 1
ATOM 1458 C CA . SER A 1 188 ? 13.973 2.681 -16.306 1.00 85.81 188 SER A CA 1
ATOM 1459 C C . SER A 1 188 ? 14.934 2.888 -17.472 1.00 85.81 188 SER A C 1
ATOM 1461 O O . SER A 1 188 ? 14.782 2.310 -18.555 1.00 85.81 188 SER A O 1
ATOM 1463 N N . TRP A 1 189 ? 15.980 3.687 -17.239 1.00 82.81 189 TRP A N 1
ATOM 1464 C CA . TRP A 1 189 ? 16.996 3.912 -18.269 1.00 82.81 189 TRP A CA 1
ATOM 1465 C C . TRP A 1 189 ? 17.711 2.615 -18.659 1.00 82.81 189 TRP A C 1
ATOM 1467 O O . TRP A 1 189 ? 17.936 2.349 -19.839 1.00 82.81 189 TRP A O 1
ATOM 1477 N N . LEU A 1 190 ? 17.996 1.769 -17.666 1.00 80.31 190 LEU A N 1
ATOM 1478 C CA . LEU A 1 190 ? 18.575 0.445 -17.879 1.00 80.31 190 LEU A CA 1
ATOM 1479 C C . LEU A 1 190 ? 17.647 -0.465 -18.691 1.00 80.31 190 LEU A C 1
ATOM 1481 O O . LEU A 1 190 ? 18.127 -1.203 -19.548 1.00 80.31 190 LEU A O 1
ATOM 1485 N N . GLY A 1 191 ? 16.334 -0.393 -18.453 1.00 77.69 191 GLY A N 1
ATOM 1486 C CA . GLY A 1 191 ? 15.333 -1.117 -19.237 1.00 77.69 191 GLY A CA 1
ATOM 1487 C C . GLY A 1 191 ? 15.393 -0.735 -20.715 1.00 77.69 191 GLY A C 1
ATOM 1488 O O . GLY A 1 191 ? 15.552 -1.599 -21.573 1.00 77.69 191 GLY A O 1
ATOM 1489 N N . ARG A 1 192 ? 15.391 0.569 -21.012 1.00 83.06 192 ARG A N 1
ATOM 1490 C CA . ARG A 1 192 ? 15.483 1.072 -22.394 1.00 83.06 192 ARG A CA 1
ATOM 1491 C C . ARG A 1 192 ? 16.807 0.705 -23.070 1.00 83.06 192 ARG A C 1
ATOM 1493 O O . ARG A 1 192 ? 16.797 0.313 -24.233 1.00 83.06 192 ARG A O 1
ATOM 1500 N N . LEU A 1 193 ? 17.936 0.790 -22.358 1.00 81.62 193 LEU A N 1
ATOM 1501 C CA . LEU A 1 193 ? 19.240 0.367 -22.886 1.00 81.62 193 LEU A CA 1
ATOM 1502 C C . LEU A 1 193 ? 19.256 -1.121 -23.236 1.00 81.62 193 LEU A C 1
ATOM 1504 O O . LEU A 1 193 ? 19.758 -1.486 -24.295 1.00 81.62 193 LEU A O 1
ATOM 1508 N N . ARG A 1 194 ? 18.678 -1.976 -22.382 1.00 81.69 194 ARG A N 1
ATOM 1509 C CA . ARG A 1 194 ? 18.541 -3.407 -22.679 1.00 81.69 194 ARG A CA 1
ATOM 1510 C C . ARG A 1 194 ? 17.736 -3.631 -23.950 1.00 81.69 194 ARG A C 1
ATOM 1512 O O . ARG A 1 194 ? 18.208 -4.361 -24.808 1.00 81.69 194 ARG A O 1
ATOM 1519 N N . THR A 1 195 ? 16.592 -2.964 -24.107 1.00 81.44 195 THR A N 1
ATOM 1520 C CA . THR A 1 195 ? 15.779 -3.073 -25.327 1.00 81.44 195 THR A CA 1
ATOM 1521 C C . THR A 1 195 ? 16.578 -2.691 -26.571 1.00 81.44 195 THR A C 1
ATOM 1523 O O . THR A 1 195 ? 16.590 -3.449 -27.534 1.00 81.44 195 THR A O 1
ATOM 1526 N N . ILE A 1 196 ? 17.303 -1.567 -26.533 1.00 84.06 196 ILE A N 1
ATOM 1527 C CA . ILE A 1 196 ? 18.142 -1.116 -27.654 1.00 84.06 196 ILE A CA 1
ATOM 1528 C C . ILE A 1 196 ? 19.221 -2.153 -27.985 1.00 84.06 196 ILE A C 1
ATOM 1530 O O . ILE A 1 196 ? 19.396 -2.509 -29.148 1.00 84.06 196 ILE A O 1
ATOM 1534 N N . LEU A 1 197 ? 19.935 -2.657 -26.974 1.00 85.56 197 LEU A N 1
ATOM 1535 C CA . LEU A 1 197 ? 20.994 -3.648 -27.169 1.00 85.56 197 LEU A CA 1
ATOM 1536 C C . LEU A 1 197 ? 20.452 -4.966 -27.729 1.00 85.56 197 LEU A C 1
ATOM 1538 O O . LEU A 1 197 ? 21.085 -5.544 -28.609 1.00 85.56 197 LEU A O 1
ATOM 1542 N N . THR A 1 198 ? 19.281 -5.416 -27.272 1.00 85.06 198 THR A N 1
ATOM 1543 C CA . THR A 1 198 ? 18.609 -6.599 -27.821 1.00 85.06 198 THR A CA 1
ATOM 1544 C C . THR A 1 198 ? 18.249 -6.392 -29.291 1.00 85.06 198 THR A C 1
ATOM 1546 O O . THR A 1 198 ? 18.592 -7.239 -30.108 1.00 85.06 198 THR A O 1
ATOM 1549 N N . THR A 1 199 ? 17.666 -5.247 -29.659 1.00 84.62 199 THR A N 1
ATOM 1550 C CA . THR A 1 199 ? 17.339 -4.938 -31.062 1.00 84.62 199 THR A CA 1
ATOM 1551 C C . THR A 1 199 ? 18.584 -4.910 -31.951 1.00 84.62 199 THR A C 1
ATOM 1553 O O . THR A 1 199 ? 18.574 -5.481 -33.038 1.00 84.62 199 THR A O 1
ATOM 1556 N N . ILE A 1 200 ? 19.675 -4.283 -31.495 1.00 83.50 200 ILE A N 1
ATOM 1557 C CA . ILE A 1 200 ? 20.945 -4.254 -32.240 1.00 83.50 200 ILE A CA 1
ATOM 1558 C C . ILE A 1 200 ? 21.497 -5.673 -32.413 1.00 83.50 200 ILE A C 1
ATOM 1560 O O . ILE A 1 200 ? 21.946 -6.033 -33.501 1.00 83.50 200 ILE A O 1
ATOM 1564 N N . HIS A 1 201 ? 21.459 -6.486 -31.356 1.00 79.88 201 HIS A N 1
ATOM 1565 C CA . HIS A 1 201 ? 21.929 -7.866 -31.400 1.00 79.88 201 HIS A CA 1
ATOM 1566 C C . HIS A 1 201 ? 21.123 -8.699 -32.400 1.00 79.88 201 HIS A C 1
ATOM 1568 O O . HIS A 1 201 ? 21.714 -9.332 -33.265 1.00 79.88 201 HIS A O 1
ATOM 1574 N N . GLU A 1 202 ? 19.793 -8.641 -32.348 1.00 80.00 202 GLU A N 1
ATOM 1575 C CA . GLU A 1 202 ? 18.911 -9.362 -33.274 1.00 80.00 202 GLU A CA 1
ATOM 1576 C C . GLU A 1 202 ? 19.151 -8.955 -34.732 1.00 80.00 202 GLU A C 1
ATOM 1578 O O . GLU A 1 202 ? 19.244 -9.817 -35.601 1.00 80.00 202 GLU A O 1
ATOM 1583 N N . GLN A 1 203 ? 19.343 -7.662 -35.007 1.00 76.06 203 GLN A N 1
ATOM 1584 C CA . GLN A 1 203 ? 19.658 -7.176 -36.355 1.00 76.06 203 GLN A CA 1
ATOM 1585 C C . GLN A 1 203 ? 21.045 -7.612 -36.849 1.00 76.06 203 GLN A C 1
ATOM 1587 O O . GLN A 1 203 ? 21.250 -7.744 -38.053 1.00 76.06 203 GLN A O 1
ATOM 1592 N N . SER A 1 204 ? 21.984 -7.875 -35.939 1.00 67.38 204 SER A N 1
ATOM 1593 C CA . SER A 1 204 ? 23.344 -8.311 -36.282 1.00 67.38 204 SER A CA 1
ATOM 1594 C C . SER A 1 204 ? 23.429 -9.788 -36.698 1.00 67.38 204 SER A C 1
ATOM 1596 O O . SER A 1 204 ? 24.422 -10.176 -37.302 1.00 67.38 204 SER A O 1
ATOM 1598 N N . TYR A 1 205 ? 22.408 -10.604 -36.401 1.00 58.44 205 TYR A N 1
ATOM 1599 C CA . TYR A 1 205 ? 22.324 -12.024 -36.797 1.00 58.44 205 TYR A CA 1
ATOM 1600 C C . TYR A 1 205 ? 21.488 -12.271 -38.064 1.00 58.44 205 TYR A C 1
ATOM 1602 O O . TYR A 1 205 ? 21.324 -13.418 -38.472 1.00 58.44 205 TYR A O 1
ATOM 1610 N N . VAL A 1 206 ? 20.954 -11.219 -38.693 1.00 54.56 206 VAL A N 1
ATOM 1611 C CA . VAL A 1 206 ? 20.173 -11.302 -39.946 1.00 54.56 206 VAL A CA 1
ATOM 1612 C C . VAL A 1 206 ? 21.055 -11.026 -41.183 1.00 54.56 206 VAL A C 1
ATOM 1614 O O . VAL A 1 206 ? 20.545 -10.734 -42.262 1.00 54.56 206 VAL A O 1
ATOM 1617 N N . ILE A 1 207 ? 22.383 -11.132 -41.051 1.00 46.19 207 ILE A N 1
ATOM 1618 C CA . ILE A 1 207 ? 23.356 -10.963 -42.147 1.00 46.19 207 ILE A CA 1
ATOM 1619 C C . ILE A 1 207 ? 24.040 -12.293 -42.452 1.00 46.19 207 ILE A C 1
ATOM 1621 O O . ILE A 1 207 ? 24.537 -12.924 -41.494 1.00 46.19 207 ILE A O 1
#

Solvent-accessible surface area (backbone atoms only — not comparable to full-atom values): 11680 Å² total; per-residue (Å²): 135,54,75,64,58,51,50,50,50,51,48,52,49,50,51,48,49,48,50,51,60,56,62,74,76,58,83,87,79,90,63,96,70,88,70,56,68,69,54,47,56,50,46,56,47,52,54,43,68,71,72,47,89,49,63,70,62,28,48,50,50,17,37,44,48,27,67,58,47,44,56,51,63,74,66,54,57,89,60,51,80,73,51,55,56,70,60,38,41,54,54,46,50,74,70,35,91,51,34,89,40,70,67,30,42,54,48,44,56,50,66,42,70,49,50,74,70,56,47,54,51,48,51,38,53,52,22,43,70,49,38,95,34,50,56,34,40,38,38,23,43,58,85,51,83,89,50,46,63,62,52,49,56,58,45,45,71,77,40,56,39,24,39,75,44,82,44,71,38,71,86,48,72,38,56,39,35,39,37,45,72,90,42,75,49,62,61,16,50,58,44,52,50,50,54,52,52,50,53,53,52,58,62,64,70,78,112

Organism: NCBI:txid1975041

pLDDT: mean 70.81, std 18.1, range [29.72, 90.69]

Foldseek 3Di:
DDPVVVLVVVLVVVVVVVLVVLVPPDDDDPDPDDDDVVVVLVVVLVVVVVVDPDLSNLLSVLQCLAPQPLLLLLQDDPCLLVDDLVVQLVSLCVRRPCCVGPVNVVSSNVSSP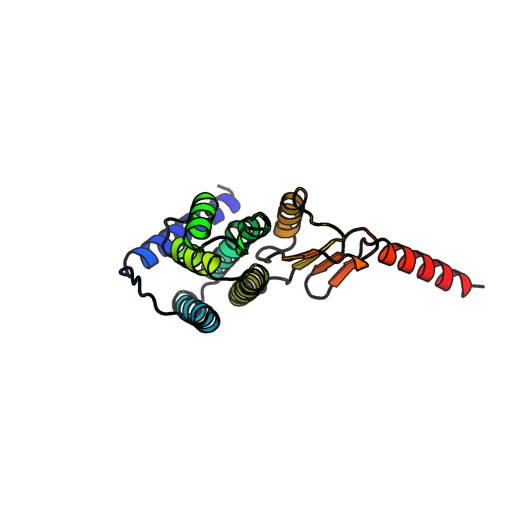DDSVVSLVSSQVSLCSSPVFKAKEKEFQDRPNPCSVVVSVVVCVVGPSYRYHYDHDNPLQGDMWIDINNDIDDPTPVVVVVVVVVVVVVVVVVD